Protein AF-A0A1Z8QD16-F1 (afdb_monomer)

Secondary structure (DSSP, 8-state):
--HHHHHHHHHHHHHHHHHHHHHHHHHHHH-HHHHTTTTEETTEESSHHHHHHHHHHHHHHHHHHHHHHHHHHHHHHHHHHHH-HHHHSPPPP-------STT--S--SS-EEE-TT-EEEEE-TT-PEEEEE--S-EEE-SEEEEEEEE-TT--EEEEEEESTT--GGGS--S---EE--S-HHHHHHHHHHHHH----EEEE-TT--EEEE-GGG--B-S-SGGG--SPPPTT--HHHHHHHHHHH-GGGGGEE-

Structure (mmCIF, N/CA/C/O backbone):
data_AF-A0A1Z8QD16-F1
#
_entry.id   AF-A0A1Z8QD16-F1
#
loop_
_atom_site.group_PDB
_atom_site.id
_atom_site.type_symbol
_atom_site.label_atom_id
_atom_site.label_alt_id
_atom_site.label_comp_id
_atom_site.label_asym_id
_atom_site.label_entity_id
_atom_site.label_seq_id
_atom_site.pdbx_PDB_ins_code
_atom_site.Cartn_x
_atom_site.Cartn_y
_atom_site.Cartn_z
_atom_site.occupancy
_atom_site.B_iso_or_equiv
_atom_site.auth_seq_id
_atom_site.auth_comp_id
_atom_site.auth_asym_id
_atom_site.auth_atom_id
_atom_site.pdbx_PDB_model_num
ATOM 1 N N . MET A 1 1 ? 2.728 -3.504 -39.496 1.00 46.53 1 MET A N 1
ATOM 2 C CA . MET A 1 1 ? 3.898 -2.708 -39.068 1.00 46.53 1 MET A CA 1
ATOM 3 C C . MET A 1 1 ? 3.488 -1.249 -39.177 1.00 46.53 1 MET A C 1
ATOM 5 O O . MET A 1 1 ? 3.044 -0.844 -40.239 1.00 46.53 1 MET A O 1
ATOM 9 N N . SER A 1 2 ? 3.395 -0.553 -38.041 1.00 46.38 2 SER A N 1
ATOM 10 C CA . SER A 1 2 ? 2.691 0.734 -37.918 1.00 46.38 2 SER A CA 1
ATOM 11 C C . SER A 1 2 ? 3.447 1.864 -38.622 1.00 46.38 2 SER A C 1
ATOM 13 O O . SER A 1 2 ? 4.655 1.964 -38.433 1.00 46.38 2 SER A O 1
ATOM 15 N N . LYS A 1 3 ? 2.735 2.751 -39.337 1.00 52.28 3 LYS A N 1
ATOM 16 C CA . LYS A 1 3 ? 3.261 3.976 -39.985 1.00 52.28 3 LYS A CA 1
ATOM 17 C C . LYS A 1 3 ? 4.155 4.831 -39.068 1.00 52.28 3 LYS A C 1
ATOM 19 O O . LYS A 1 3 ? 5.003 5.567 -39.553 1.00 52.28 3 LYS A O 1
ATOM 24 N N . THR A 1 4 ? 3.989 4.716 -37.750 1.00 58.66 4 THR A N 1
ATOM 25 C CA . THR A 1 4 ? 4.822 5.373 -36.732 1.00 58.66 4 THR A CA 1
ATOM 26 C C . THR A 1 4 ? 6.282 4.897 -36.747 1.00 58.66 4 THR A C 1
ATOM 28 O O . THR A 1 4 ? 7.176 5.701 -36.529 1.00 58.66 4 THR A O 1
ATOM 31 N N . ASN A 1 5 ? 6.542 3.617 -37.042 1.00 61.00 5 ASN A N 1
ATOM 32 C CA . ASN A 1 5 ? 7.905 3.067 -37.103 1.00 61.00 5 ASN A CA 1
ATOM 33 C C . ASN A 1 5 ? 8.682 3.526 -38.345 1.00 61.00 5 ASN A C 1
ATOM 35 O O . ASN A 1 5 ? 9.909 3.597 -38.298 1.00 61.00 5 ASN A O 1
ATOM 39 N N . ASP A 1 6 ? 7.979 3.808 -39.442 1.00 60.53 6 ASP A N 1
ATOM 40 C CA . ASP A 1 6 ? 8.602 4.237 -40.698 1.00 60.53 6 ASP A CA 1
ATOM 41 C C . ASP A 1 6 ? 8.977 5.725 -40.647 1.00 60.53 6 ASP A C 1
ATOM 43 O O . ASP A 1 6 ? 10.032 6.110 -41.146 1.00 60.53 6 ASP A O 1
ATOM 47 N N . LEU A 1 7 ? 8.156 6.546 -39.977 1.00 70.50 7 LEU A N 1
ATOM 48 C CA . LEU A 1 7 ? 8.471 7.951 -39.693 1.00 70.50 7 LEU A CA 1
ATOM 49 C C . LEU A 1 7 ? 9.673 8.085 -38.742 1.00 70.50 7 LEU A C 1
ATOM 51 O O . LEU A 1 7 ? 10.531 8.929 -38.966 1.00 70.50 7 LEU A O 1
ATOM 55 N N . ASP A 1 8 ? 9.777 7.200 -37.746 1.00 84.75 8 ASP A N 1
ATOM 56 C CA . ASP A 1 8 ? 10.897 7.161 -36.795 1.00 84.75 8 ASP A CA 1
ATOM 57 C C . ASP A 1 8 ? 12.241 6.885 -37.499 1.00 84.75 8 ASP A C 1
ATOM 59 O O . ASP A 1 8 ? 13.204 7.629 -37.341 1.00 84.75 8 ASP A O 1
ATOM 63 N N . LEU A 1 9 ? 12.315 5.866 -38.369 1.00 91.94 9 LEU A N 1
ATOM 64 C CA . LEU A 1 9 ? 13.566 5.557 -39.078 1.00 91.94 9 LEU A CA 1
ATOM 65 C C . LEU A 1 9 ? 14.002 6.673 -40.041 1.00 91.94 9 LEU A C 1
ATOM 67 O O . LEU A 1 9 ? 15.202 6.887 -40.210 1.00 91.94 9 LEU A O 1
ATOM 71 N N . LEU A 1 10 ? 13.051 7.372 -40.667 1.00 93.44 10 LEU A N 1
ATOM 72 C CA . LEU A 1 10 ? 13.347 8.481 -41.575 1.00 93.44 10 LEU A CA 1
ATOM 73 C C . LEU A 1 10 ? 14.047 9.639 -40.850 1.00 93.44 10 LEU A C 1
ATOM 75 O O . LEU A 1 10 ? 14.995 10.211 -41.393 1.00 93.44 10 LEU A O 1
ATOM 79 N N . ASP A 1 11 ? 13.634 9.946 -39.619 1.00 94.12 11 ASP A N 1
ATOM 80 C CA . ASP A 1 11 ? 14.270 10.982 -38.803 1.00 94.12 11 ASP A CA 1
ATOM 81 C C . ASP A 1 11 ? 15.715 10.606 -38.451 1.00 94.12 11 ASP A C 1
ATOM 83 O O . ASP A 1 11 ? 16.625 11.426 -38.601 1.00 94.12 11 ASP A O 1
ATOM 87 N N . TYR A 1 12 ? 15.954 9.356 -38.037 1.00 95.44 12 TYR A N 1
ATOM 88 C CA . TYR A 1 12 ? 17.310 8.851 -37.790 1.00 95.44 12 TYR A CA 1
ATOM 89 C C . TYR A 1 12 ? 18.166 8.873 -39.059 1.00 95.44 12 TYR A C 1
ATOM 91 O O . TYR A 1 12 ? 19.306 9.326 -39.017 1.00 95.44 12 TYR A O 1
ATOM 99 N N . TYR A 1 13 ? 17.615 8.440 -40.195 1.00 96.31 13 TYR A N 1
ATOM 100 C CA . TYR A 1 13 ? 18.309 8.467 -41.482 1.00 96.31 13 TYR A CA 1
ATOM 101 C C . TYR A 1 13 ? 18.713 9.884 -41.883 1.00 96.31 13 TYR A C 1
ATOM 103 O O . TYR A 1 13 ? 19.870 10.111 -42.224 1.00 96.31 13 TYR A O 1
ATOM 111 N N . THR A 1 14 ? 17.789 10.841 -41.790 1.00 94.88 14 THR A N 1
ATOM 112 C CA . THR A 1 14 ? 18.050 12.237 -42.162 1.00 94.88 14 THR A CA 1
ATOM 113 C C . THR A 1 14 ? 19.129 12.844 -41.264 1.00 94.88 14 THR A C 1
ATOM 115 O O . THR A 1 14 ? 20.057 13.474 -41.761 1.00 94.88 14 THR A O 1
ATOM 118 N N . ARG A 1 15 ? 19.078 12.580 -39.950 1.00 95.50 15 ARG A N 1
ATOM 119 C CA . ARG A 1 15 ? 20.107 13.034 -39.000 1.00 95.50 15 ARG A CA 1
ATOM 120 C C . ARG A 1 15 ? 21.482 12.433 -39.285 1.00 95.50 15 ARG A C 1
ATOM 122 O O . ARG A 1 15 ? 22.470 13.161 -39.240 1.00 95.50 15 ARG A O 1
ATOM 129 N N . GLU A 1 16 ? 21.558 11.132 -39.562 1.00 95.56 16 GLU A N 1
ATOM 130 C CA . GLU A 1 16 ? 22.821 10.457 -39.887 1.00 95.56 16 GLU A CA 1
ATOM 131 C C . GLU A 1 16 ? 23.379 10.924 -41.237 1.00 95.56 16 GLU A C 1
ATOM 133 O O . GLU A 1 16 ? 24.585 11.125 -41.372 1.00 95.56 16 GLU A O 1
ATOM 138 N N . LEU A 1 17 ? 22.512 11.169 -42.222 1.00 94.69 17 LEU A N 1
ATOM 139 C CA . LEU A 1 17 ? 22.910 11.719 -43.513 1.00 94.69 17 LEU A CA 1
ATOM 140 C C . LEU A 1 17 ? 23.468 13.138 -43.351 1.00 94.69 17 LEU A C 1
ATOM 142 O O . LEU A 1 17 ? 24.577 13.415 -43.802 1.00 94.69 17 LEU A O 1
ATOM 146 N N . ASP A 1 18 ? 22.760 14.015 -42.638 1.00 93.56 18 ASP A N 1
ATOM 147 C CA . ASP A 1 18 ? 23.227 15.372 -42.338 1.00 93.56 18 ASP A CA 1
ATOM 148 C C . ASP A 1 18 ? 24.544 15.364 -41.550 1.00 93.56 18 ASP A C 1
ATOM 150 O O . ASP A 1 18 ? 25.444 16.170 -41.815 1.00 93.56 18 ASP A O 1
ATOM 154 N N . PHE A 1 19 ? 24.687 14.436 -40.599 1.00 93.69 19 PHE A N 1
ATOM 155 C CA . PHE A 1 19 ? 25.918 14.242 -39.841 1.00 93.69 19 PHE A CA 1
ATOM 156 C C . PHE A 1 19 ? 27.086 13.850 -40.752 1.00 93.69 19 PHE A C 1
ATOM 158 O O . PHE A 1 19 ? 28.122 14.518 -40.722 1.00 93.69 19 PHE A O 1
ATOM 165 N N . LEU A 1 20 ? 26.916 12.830 -41.598 1.00 92.19 20 LEU A N 1
ATOM 166 C CA . LEU A 1 20 ? 27.951 12.373 -42.529 1.00 92.19 20 LEU A CA 1
ATOM 167 C C . LEU A 1 20 ? 28.333 13.455 -43.539 1.00 92.19 20 LEU A C 1
ATOM 169 O O . LEU A 1 20 ? 29.513 13.622 -43.837 1.00 92.19 20 LEU A O 1
ATOM 173 N N . ARG A 1 21 ? 27.368 14.240 -44.021 1.00 89.38 21 ARG A N 1
ATOM 174 C CA . ARG A 1 21 ? 27.617 15.366 -44.932 1.00 89.38 21 ARG A CA 1
ATOM 175 C C . ARG A 1 21 ? 28.406 16.481 -44.252 1.00 89.38 21 ARG A C 1
ATOM 177 O O . ARG A 1 21 ? 29.379 16.996 -44.807 1.00 89.38 21 ARG A O 1
ATOM 184 N N . LYS A 1 22 ? 28.035 16.833 -43.017 1.00 90.31 22 LYS A N 1
ATOM 185 C CA . LYS A 1 22 ? 28.757 17.830 -42.216 1.00 90.31 22 LYS A CA 1
ATOM 186 C C . LYS A 1 22 ? 30.174 17.368 -41.877 1.00 90.31 22 LYS A C 1
ATOM 188 O O . LYS A 1 22 ? 31.103 18.174 -41.931 1.00 90.31 22 LYS A O 1
ATOM 193 N N . ASP A 1 23 ? 30.357 16.096 -41.539 1.00 89.44 23 ASP A N 1
ATOM 194 C CA . ASP A 1 23 ? 31.680 15.555 -41.236 1.00 89.44 23 ASP A CA 1
ATOM 195 C C . ASP A 1 23 ? 32.535 15.403 -42.501 1.00 89.44 23 ASP A C 1
ATOM 197 O O . ASP A 1 23 ? 33.707 15.780 -42.506 1.00 89.44 23 ASP A O 1
ATOM 201 N N . GLY A 1 24 ? 31.924 15.003 -43.619 1.00 88.56 24 GLY A N 1
ATOM 202 C CA . GLY A 1 24 ? 32.535 14.997 -44.948 1.00 88.56 24 GLY A CA 1
ATOM 203 C C . GLY A 1 24 ? 33.062 16.376 -45.353 1.00 88.56 24 GLY A C 1
ATOM 204 O O . GLY A 1 24 ? 34.197 16.484 -45.824 1.00 88.56 24 GLY A O 1
ATOM 205 N N . LYS A 1 25 ? 32.307 17.447 -45.069 1.00 87.12 25 LYS A N 1
ATOM 206 C CA . LYS A 1 25 ? 32.766 18.836 -45.240 1.00 87.12 25 LYS A CA 1
ATOM 207 C C . LYS A 1 25 ? 34.039 19.124 -44.451 1.00 87.12 25 LYS A C 1
ATOM 209 O O . LYS A 1 25 ? 35.020 19.635 -44.997 1.00 87.12 25 LYS A O 1
ATOM 214 N N . ASN A 1 26 ? 34.027 18.796 -43.159 1.00 88.56 26 ASN A N 1
ATOM 215 C CA . ASN A 1 26 ? 35.164 19.020 -42.267 1.00 88.56 26 ASN A CA 1
ATOM 216 C C . ASN A 1 26 ? 36.385 18.196 -42.708 1.00 88.56 26 ASN A C 1
ATOM 218 O O . ASN A 1 26 ? 37.517 18.686 -42.680 1.00 88.56 26 ASN A O 1
ATOM 222 N N . PHE A 1 27 ? 36.168 16.958 -43.156 1.00 88.31 27 PHE A N 1
ATOM 223 C CA . PHE A 1 27 ? 37.205 16.091 -43.704 1.00 88.31 27 PHE A CA 1
ATOM 224 C C . PHE A 1 27 ? 37.818 16.682 -44.977 1.00 88.31 27 PHE A C 1
ATOM 226 O O . PHE A 1 27 ? 39.043 16.744 -45.090 1.00 88.31 27 PHE A O 1
ATOM 233 N N . ALA A 1 28 ? 36.993 17.182 -45.901 1.00 87.31 28 ALA A N 1
ATOM 234 C CA . ALA A 1 28 ? 37.456 17.784 -47.147 1.00 87.31 28 ALA A CA 1
ATOM 235 C C . ALA A 1 28 ? 38.302 19.043 -46.924 1.00 87.31 28 ALA A C 1
ATOM 237 O O . ALA A 1 28 ? 39.329 19.218 -47.582 1.00 87.31 28 ALA A O 1
ATOM 238 N N . GLN A 1 29 ? 37.933 19.872 -45.943 1.00 87.25 29 GLN A N 1
ATOM 239 C CA . GLN A 1 29 ? 38.731 21.034 -45.541 1.00 87.25 29 GLN A CA 1
ATOM 240 C C . GLN A 1 29 ? 40.102 20.635 -44.979 1.00 87.25 29 GLN A C 1
ATOM 242 O O . GLN A 1 29 ? 41.107 21.281 -45.274 1.00 87.25 29 GLN A O 1
ATOM 247 N N . ARG A 1 30 ? 40.161 19.562 -44.181 1.00 90.06 30 ARG A N 1
ATOM 248 C CA . ARG A 1 30 ? 41.406 19.085 -43.555 1.00 90.06 30 ARG A CA 1
ATOM 249 C C . ARG A 1 30 ? 42.306 18.319 -44.523 1.00 90.06 30 ARG A C 1
ATOM 251 O O . ARG A 1 30 ? 43.527 18.414 -44.413 1.00 90.06 30 ARG A O 1
ATOM 258 N N . PHE A 1 31 ? 41.726 17.580 -45.470 1.00 90.19 31 PHE A N 1
ATOM 259 C CA . PHE A 1 31 ? 42.454 16.709 -46.397 1.00 90.19 31 PHE A CA 1
ATOM 260 C C . PHE A 1 31 ? 42.041 16.913 -47.868 1.00 90.19 31 PHE A C 1
ATOM 262 O O . PHE A 1 31 ? 41.536 15.982 -48.507 1.00 90.19 31 PHE A O 1
ATOM 269 N N . PRO A 1 32 ? 42.338 18.081 -48.473 1.00 87.00 32 PRO A N 1
ATOM 270 C CA . PRO A 1 32 ? 41.849 18.421 -49.814 1.00 87.00 32 PRO A CA 1
ATOM 271 C C . PRO A 1 32 ? 42.286 17.440 -50.909 1.00 87.00 32 PRO A C 1
ATOM 273 O O . PRO A 1 32 ? 41.517 17.128 -51.811 1.00 87.00 32 PRO A O 1
ATOM 276 N N . LYS A 1 33 ? 43.514 16.904 -50.817 1.00 87.12 33 LYS A N 1
ATOM 277 C CA . LYS A 1 33 ? 44.059 15.944 -51.798 1.00 87.12 33 LYS A CA 1
ATOM 278 C C . LYS A 1 33 ? 43.344 14.589 -51.800 1.00 87.12 33 LYS A C 1
ATOM 280 O O . LYS A 1 33 ? 43.416 13.877 -52.797 1.00 87.12 33 LYS A O 1
ATOM 285 N N . VAL A 1 34 ? 42.756 14.192 -50.670 1.00 85.88 34 VAL A N 1
ATOM 286 C CA . VAL A 1 34 ? 42.020 12.925 -50.544 1.00 85.88 34 VAL A CA 1
ATOM 287 C C . VAL A 1 34 ? 40.567 13.147 -50.946 1.00 85.88 34 VAL A C 1
ATOM 289 O O . VAL A 1 34 ? 40.038 12.381 -51.743 1.00 85.88 34 VAL A O 1
ATOM 292 N N . ALA A 1 35 ? 39.958 14.238 -50.477 1.00 83.56 35 ALA A N 1
ATOM 293 C CA . ALA A 1 35 ? 38.591 14.604 -50.831 1.00 83.56 35 ALA A CA 1
ATOM 294 C C . ALA A 1 35 ? 38.401 14.868 -52.331 1.00 83.56 35 ALA A C 1
ATOM 296 O O . ALA A 1 35 ? 37.379 14.476 -52.886 1.00 83.56 35 ALA A O 1
ATOM 297 N N . SER A 1 36 ? 39.409 15.424 -53.016 1.00 80.25 36 SER A N 1
ATOM 298 C CA . SER A 1 36 ? 39.363 15.611 -54.471 1.00 80.25 36 SER A CA 1
ATOM 299 C C . SER A 1 36 ? 39.304 14.300 -55.262 1.00 80.25 36 SER A C 1
ATOM 301 O O . SER A 1 36 ? 38.822 14.299 -56.388 1.00 80.25 36 SER A O 1
ATOM 303 N N . ARG A 1 37 ? 39.770 13.178 -54.694 1.00 83.50 37 ARG A N 1
ATOM 304 C CA . ARG A 1 37 ? 39.654 11.847 -55.320 1.00 83.50 37 ARG A CA 1
ATOM 305 C C . ARG A 1 37 ? 38.261 11.238 -55.169 1.00 83.50 37 ARG A C 1
ATOM 307 O O . ARG A 1 37 ? 37.929 10.338 -55.926 1.00 83.50 37 ARG A O 1
ATOM 314 N N . LEU A 1 38 ? 37.494 11.707 -54.188 1.00 78.00 38 LEU A N 1
ATOM 315 C CA . LEU A 1 38 ? 36.127 11.271 -53.879 1.00 78.00 38 LEU A CA 1
ATOM 316 C C . LEU A 1 38 ? 35.070 12.260 -54.408 1.00 78.00 38 LEU A C 1
ATOM 318 O O . LEU A 1 38 ? 33.889 12.131 -54.097 1.00 78.00 38 LEU A O 1
ATOM 322 N N . ASP A 1 39 ? 35.519 13.284 -55.143 1.00 80.69 39 ASP A N 1
ATOM 323 C CA . ASP A 1 39 ? 34.727 14.413 -55.648 1.00 80.69 39 ASP A CA 1
ATOM 324 C C . ASP A 1 39 ? 33.778 15.032 -54.602 1.00 80.69 39 ASP A C 1
ATOM 326 O O . ASP A 1 39 ? 32.651 15.428 -54.898 1.00 80.69 39 ASP A O 1
ATOM 330 N N . LEU A 1 40 ? 34.243 15.095 -53.348 1.00 78.56 40 LEU A N 1
ATOM 331 C CA . LEU A 1 40 ? 33.504 15.683 -52.232 1.00 78.56 40 LEU A CA 1
ATOM 332 C C . LEU A 1 40 ? 33.605 17.209 -52.308 1.00 78.56 40 LEU A C 1
ATOM 334 O O . LEU A 1 40 ? 34.684 17.774 -52.093 1.00 78.56 40 LEU A O 1
ATOM 338 N N . ARG A 1 41 ? 32.485 17.885 -52.588 1.00 69.94 41 ARG A N 1
ATOM 339 C CA . ARG A 1 41 ? 32.401 19.353 -52.601 1.00 69.94 41 ARG A CA 1
ATOM 340 C C . ARG A 1 41 ? 31.337 19.832 -51.630 1.00 69.94 41 ARG A C 1
ATOM 342 O O . ARG A 1 41 ? 30.174 19.469 -51.743 1.00 69.94 41 ARG A O 1
ATOM 349 N N . ASP A 1 42 ? 31.757 20.688 -50.703 1.00 69.81 42 ASP A N 1
ATOM 350 C CA . ASP A 1 42 ? 30.955 21.234 -49.607 1.00 69.81 42 ASP A CA 1
ATOM 351 C C . ASP A 1 42 ? 30.261 20.188 -48.731 1.00 69.81 42 ASP A C 1
ATOM 353 O O . ASP A 1 42 ? 30.694 20.003 -47.603 1.00 69.81 42 ASP A O 1
ATOM 357 N N . SER A 1 43 ? 29.204 19.532 -49.197 1.00 68.31 43 SER A N 1
ATOM 358 C CA . SER A 1 43 ? 28.392 18.597 -48.409 1.00 68.31 43 SER A CA 1
ATOM 359 C C . SER A 1 43 ? 27.969 17.335 -49.155 1.00 68.31 43 SER A C 1
ATOM 361 O O . SER A 1 43 ? 27.482 16.425 -48.500 1.00 68.31 43 SER A O 1
ATOM 363 N N . GLU A 1 44 ? 28.136 17.256 -50.475 1.00 77.38 44 GLU A N 1
ATOM 364 C CA . GLU A 1 44 ? 27.693 16.113 -51.289 1.00 77.38 44 GLU A CA 1
ATOM 365 C C . GLU A 1 44 ? 28.815 15.690 -52.249 1.00 77.38 44 GLU A C 1
ATOM 367 O O . GLU A 1 44 ? 29.685 16.495 -52.612 1.00 77.38 44 GLU A O 1
ATOM 372 N N . SER A 1 45 ? 28.829 14.413 -52.635 1.00 82.06 45 SER A N 1
ATOM 373 C CA . SER A 1 45 ? 29.705 13.940 -53.708 1.00 82.06 45 SER A CA 1
ATOM 374 C C . SER A 1 45 ? 29.020 14.124 -55.058 1.00 82.06 45 SER A C 1
ATOM 376 O O . SER A 1 45 ? 27.856 13.770 -55.235 1.00 82.06 45 SER A O 1
ATOM 378 N N . LEU A 1 46 ? 29.755 14.646 -56.042 1.00 82.25 46 LEU A N 1
ATOM 379 C CA . LEU A 1 46 ? 29.266 14.704 -57.423 1.00 82.25 46 LEU A CA 1
ATOM 380 C C . LEU A 1 46 ? 29.278 13.327 -58.107 1.00 82.25 46 LEU A C 1
ATOM 382 O O . LEU A 1 46 ? 28.646 13.166 -59.152 1.00 82.25 46 LEU A O 1
ATOM 386 N N . ASP A 1 47 ? 29.975 12.340 -57.531 1.00 88.31 47 ASP A N 1
ATOM 387 C CA . ASP A 1 47 ? 29.931 10.951 -57.978 1.00 88.31 47 ASP A CA 1
ATOM 388 C C . ASP A 1 47 ? 28.692 10.237 -57.398 1.00 88.31 47 ASP A C 1
ATOM 390 O O . ASP A 1 47 ? 28.626 9.998 -56.186 1.00 88.31 47 ASP A O 1
ATOM 394 N N . PRO A 1 48 ? 27.735 9.802 -58.245 1.00 88.06 48 PRO A N 1
ATOM 395 C CA . PRO A 1 48 ? 26.530 9.116 -57.786 1.00 88.06 48 PRO A CA 1
ATOM 396 C C . PRO A 1 48 ? 26.805 7.817 -57.021 1.00 88.06 48 PRO A C 1
ATOM 398 O O . PRO A 1 48 ? 25.971 7.395 -56.220 1.00 88.06 48 PRO A O 1
ATOM 401 N N . HIS A 1 49 ? 27.932 7.143 -57.273 1.00 89.75 49 HIS A N 1
ATOM 402 C CA . HIS A 1 49 ? 28.279 5.915 -56.555 1.00 89.75 49 HIS A CA 1
ATOM 403 C C . HIS A 1 49 ? 28.747 6.208 -55.133 1.00 89.75 49 HIS A C 1
ATOM 405 O O . HIS A 1 49 ? 28.319 5.529 -54.198 1.00 89.75 49 HIS A O 1
ATOM 411 N N . THR A 1 50 ? 29.582 7.233 -54.971 1.00 88.38 50 THR A N 1
ATOM 412 C CA . THR A 1 50 ? 30.033 7.709 -53.662 1.00 88.38 50 THR A CA 1
ATOM 413 C C . THR A 1 50 ? 28.866 8.265 -52.845 1.00 88.38 50 THR A C 1
ATOM 415 O O . THR A 1 50 ? 28.728 7.893 -51.681 1.00 88.38 50 THR A O 1
ATOM 418 N N . GLU A 1 51 ? 27.969 9.056 -53.440 1.00 89.25 51 GLU A N 1
ATOM 419 C CA . GLU A 1 51 ? 26.796 9.577 -52.719 1.00 89.25 51 GLU A CA 1
ATOM 420 C C . GLU A 1 51 ? 25.844 8.449 -52.291 1.00 89.25 51 GLU A C 1
ATOM 422 O O . GLU A 1 51 ? 25.465 8.368 -51.125 1.00 89.25 51 GLU A O 1
ATOM 427 N N . ARG A 1 52 ? 25.552 7.483 -53.175 1.00 91.81 52 ARG A N 1
ATOM 428 C CA . ARG A 1 52 ? 24.760 6.294 -52.807 1.00 91.81 52 ARG A CA 1
ATOM 429 C C . ARG A 1 52 ? 25.403 5.471 -51.700 1.00 91.81 52 ARG A C 1
ATOM 431 O O . ARG A 1 52 ? 24.691 4.855 -50.905 1.00 91.81 52 ARG A O 1
ATOM 438 N N . LEU A 1 53 ? 26.733 5.418 -51.651 1.00 92.44 53 LEU A N 1
ATOM 439 C CA . LEU A 1 53 ? 27.447 4.750 -50.570 1.00 92.44 53 LEU A CA 1
ATOM 440 C C . LEU A 1 53 ? 27.263 5.510 -49.250 1.00 92.44 53 LEU A C 1
ATOM 442 O O . LEU A 1 53 ? 26.980 4.872 -48.240 1.00 92.44 53 LEU A O 1
ATOM 446 N N . ILE A 1 54 ? 27.352 6.844 -49.262 1.00 91.50 54 ILE A N 1
ATOM 447 C CA . ILE A 1 54 ? 27.095 7.696 -48.089 1.00 91.50 54 ILE A CA 1
ATOM 448 C C . ILE A 1 54 ? 25.654 7.513 -47.603 1.00 91.50 54 ILE A C 1
ATOM 450 O O . ILE A 1 54 ? 25.447 7.250 -46.421 1.00 91.50 54 ILE A O 1
ATOM 454 N N . GLU A 1 55 ? 24.668 7.556 -48.501 1.00 93.00 55 GLU A N 1
ATOM 455 C CA . GLU A 1 55 ? 23.260 7.295 -48.178 1.00 93.00 55 GLU A CA 1
ATOM 456 C C . GLU A 1 55 ? 23.057 5.883 -47.608 1.00 93.00 55 GLU A C 1
ATOM 458 O O . GLU A 1 55 ? 22.362 5.701 -46.610 1.00 93.00 55 GLU A O 1
ATOM 463 N N . SER A 1 56 ? 23.693 4.867 -48.198 1.00 95.69 56 SER A N 1
ATOM 464 C CA . SER A 1 56 ? 23.595 3.482 -47.718 1.00 95.69 56 SER A CA 1
ATOM 465 C C . SER A 1 56 ? 24.197 3.322 -46.320 1.00 95.69 56 SER A C 1
ATOM 467 O O . SER A 1 56 ? 23.620 2.641 -45.471 1.00 95.69 56 SER A O 1
ATOM 469 N N . VAL A 1 57 ? 25.340 3.965 -46.058 1.00 95.56 57 VAL A N 1
ATOM 470 C CA . VAL A 1 57 ? 25.978 3.977 -44.735 1.00 95.56 57 VAL A CA 1
ATOM 471 C C . VAL A 1 57 ? 25.116 4.741 -43.733 1.00 95.56 57 VAL A C 1
ATOM 473 O O . VAL A 1 57 ? 24.883 4.220 -42.647 1.00 95.56 57 VAL A O 1
ATOM 476 N N . ALA A 1 58 ? 24.571 5.905 -44.103 1.00 95.81 58 ALA A N 1
ATOM 477 C CA . ALA A 1 58 ? 23.633 6.661 -43.271 1.00 95.81 58 ALA A CA 1
ATOM 478 C C . ALA A 1 58 ? 22.429 5.798 -42.872 1.00 95.81 58 ALA A C 1
ATOM 480 O O . ALA A 1 58 ? 22.046 5.759 -41.707 1.00 95.81 58 ALA A O 1
ATOM 481 N N . PHE A 1 59 ? 21.869 5.043 -43.821 1.00 95.75 59 PHE A N 1
ATOM 482 C CA . PHE A 1 59 ? 20.744 4.147 -43.570 1.00 95.75 59 PHE A CA 1
ATOM 483 C C . PHE A 1 59 ? 21.092 3.000 -42.612 1.00 95.75 59 PHE A C 1
ATOM 485 O O . PHE A 1 59 ? 20.320 2.701 -41.699 1.00 95.75 59 PHE A O 1
ATOM 492 N N . LEU A 1 60 ? 22.254 2.360 -42.781 1.00 96.19 60 LEU A N 1
ATOM 493 C CA . LEU A 1 60 ? 22.706 1.303 -41.870 1.00 96.19 60 LEU A CA 1
ATOM 494 C C . LEU A 1 60 ? 22.988 1.849 -40.463 1.00 96.19 60 LEU A C 1
ATOM 496 O O . LEU A 1 60 ? 22.524 1.263 -39.484 1.00 96.19 60 LEU A O 1
ATOM 500 N N . SER A 1 61 ? 23.679 2.987 -40.360 1.00 95.69 61 SER A N 1
ATOM 501 C CA . SER A 1 61 ? 23.968 3.659 -39.088 1.00 95.69 61 SER A CA 1
ATOM 502 C C . SER A 1 61 ? 22.694 4.093 -38.370 1.00 95.69 61 SER A C 1
ATOM 504 O O . SER A 1 61 ? 22.554 3.843 -37.175 1.00 95.69 61 SER A O 1
ATOM 506 N N . ALA A 1 62 ? 21.724 4.650 -39.098 1.00 95.94 62 ALA A N 1
ATOM 507 C CA . ALA A 1 62 ? 20.436 5.066 -38.553 1.00 95.94 62 ALA A CA 1
ATOM 508 C C . ALA A 1 62 ? 19.670 3.902 -37.921 1.00 95.94 62 ALA A C 1
ATOM 510 O O . ALA A 1 62 ? 19.095 4.053 -36.844 1.00 95.94 62 ALA A O 1
ATOM 511 N N . ARG A 1 63 ? 19.701 2.719 -38.549 1.00 93.69 63 ARG A N 1
ATOM 512 C CA . ARG A 1 63 ? 19.097 1.510 -37.973 1.00 93.69 63 ARG A CA 1
ATOM 513 C C . ARG A 1 63 ? 19.773 1.114 -36.668 1.00 93.69 63 ARG A C 1
ATOM 515 O O . ARG A 1 63 ? 19.078 0.930 -35.678 1.00 93.69 63 ARG A O 1
ATOM 522 N N . VAL A 1 64 ? 21.105 1.041 -36.659 1.00 93.25 64 VAL A N 1
ATOM 523 C CA . VAL A 1 64 ? 21.871 0.699 -35.451 1.00 93.25 64 VAL A CA 1
ATOM 524 C C . VAL A 1 64 ? 21.590 1.702 -34.334 1.00 93.25 64 VAL A C 1
ATOM 526 O O . VAL A 1 64 ? 21.329 1.302 -33.205 1.00 93.25 64 VAL A O 1
ATOM 529 N N . ARG A 1 65 ? 21.589 3.002 -34.643 1.00 91.38 6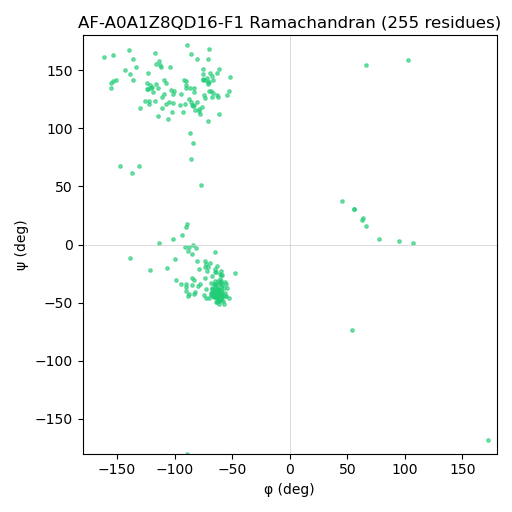5 ARG A N 1
ATOM 530 C CA . ARG A 1 65 ? 21.344 4.057 -33.657 1.00 91.38 65 ARG A CA 1
ATOM 531 C C . ARG A 1 65 ? 19.943 3.976 -33.065 1.00 91.38 65 ARG A C 1
ATOM 533 O O . ARG A 1 65 ? 19.798 4.022 -31.848 1.00 91.38 65 ARG A O 1
ATOM 540 N N . ARG A 1 66 ? 18.930 3.814 -33.916 1.00 91.75 66 ARG A N 1
ATOM 541 C CA . ARG A 1 66 ? 17.542 3.639 -33.487 1.00 91.75 66 ARG A CA 1
ATOM 542 C C . ARG A 1 66 ? 17.386 2.406 -32.600 1.00 91.75 66 ARG A C 1
ATOM 544 O O . ARG A 1 66 ? 16.679 2.462 -31.599 1.00 91.75 66 ARG A O 1
ATOM 551 N N . ASP A 1 67 ? 18.022 1.299 -32.968 1.00 89.19 67 ASP A N 1
ATOM 552 C CA . ASP A 1 67 ? 17.925 0.053 -32.211 1.00 89.19 67 ASP A CA 1
ATOM 553 C C . ASP A 1 67 ? 18.610 0.204 -30.830 1.00 89.19 67 ASP A C 1
ATOM 555 O O . ASP A 1 67 ? 17.999 -0.125 -29.816 1.00 89.19 67 ASP A O 1
ATOM 559 N N . ILE A 1 68 ? 19.787 0.847 -30.757 1.00 88.94 68 ILE A N 1
ATOM 560 C CA . ILE A 1 68 ? 20.458 1.196 -29.486 1.00 88.94 68 ILE A CA 1
ATOM 561 C C . ILE A 1 68 ? 19.572 2.081 -28.598 1.00 88.94 68 ILE A C 1
ATOM 563 O O . ILE A 1 68 ? 19.417 1.807 -27.407 1.00 88.94 68 ILE A O 1
ATOM 567 N N . ASP A 1 69 ? 18.997 3.149 -29.156 1.00 87.62 69 ASP A N 1
ATOM 568 C CA . ASP A 1 69 ? 18.183 4.094 -28.385 1.00 87.62 69 ASP A CA 1
ATOM 569 C C . ASP A 1 69 ? 16.908 3.422 -27.832 1.00 87.62 69 ASP A C 1
ATOM 571 O O . ASP A 1 69 ? 16.453 3.758 -26.736 1.00 87.62 69 ASP A O 1
ATOM 575 N N . ARG A 1 70 ? 16.352 2.436 -28.552 1.00 84.31 70 ARG A N 1
ATOM 576 C CA . ARG A 1 70 ? 15.209 1.629 -28.091 1.00 84.31 70 ARG A CA 1
ATOM 577 C C . ARG A 1 70 ? 15.593 0.686 -26.952 1.00 84.31 70 ARG A C 1
ATOM 579 O O . ARG A 1 70 ? 14.885 0.631 -25.948 1.00 84.31 70 ARG A O 1
ATOM 586 N N . GLU A 1 71 ? 16.711 -0.019 -27.087 1.00 83.81 71 GLU A N 1
ATOM 587 C CA . GLU A 1 71 ? 17.169 -1.007 -26.100 1.00 83.81 71 GLU A CA 1
ATOM 588 C C . GLU A 1 71 ? 17.695 -0.367 -24.805 1.00 83.81 71 GLU A C 1
ATOM 590 O O . GLU A 1 71 ? 17.668 -0.991 -23.743 1.00 83.81 71 GLU A O 1
ATOM 595 N N . TYR A 1 72 ? 18.117 0.903 -24.838 1.00 82.00 72 TYR A N 1
ATOM 596 C CA . TYR A 1 72 ? 18.650 1.598 -23.660 1.00 82.00 72 TYR A CA 1
ATOM 597 C C . TYR A 1 72 ? 17.690 1.576 -22.455 1.00 82.00 72 TYR A C 1
ATOM 599 O O . TYR A 1 72 ? 18.120 1.420 -21.307 1.00 82.00 72 TYR A O 1
ATOM 607 N N . SER A 1 73 ? 16.381 1.690 -22.707 1.00 80.19 73 SER A N 1
ATOM 608 C CA . SER A 1 73 ? 15.367 1.667 -21.642 1.00 80.19 73 SER A CA 1
ATOM 609 C C . SER A 1 73 ? 15.258 0.292 -20.977 1.00 80.19 73 SER A C 1
ATOM 611 O O . SER A 1 73 ? 15.051 0.211 -19.767 1.00 80.19 73 SER A O 1
ATOM 613 N N . GLU A 1 74 ? 15.465 -0.789 -21.731 1.00 84.75 74 GLU A N 1
ATOM 614 C CA . GLU A 1 74 ? 15.415 -2.158 -21.209 1.00 84.75 74 GLU A CA 1
ATOM 615 C C . GLU A 1 74 ? 16.572 -2.432 -20.244 1.00 84.75 74 GLU A C 1
ATOM 617 O O . GLU A 1 74 ? 16.372 -3.053 -19.199 1.00 84.75 74 GLU A O 1
ATOM 622 N N . ILE A 1 75 ? 17.763 -1.898 -20.539 1.00 86.75 75 ILE A N 1
ATOM 623 C CA . ILE A 1 75 ? 18.934 -2.004 -19.658 1.00 86.75 75 ILE A CA 1
ATOM 624 C C . ILE A 1 75 ? 18.655 -1.311 -18.320 1.00 86.75 75 ILE A C 1
ATOM 626 O O . ILE A 1 75 ? 18.874 -1.898 -17.256 1.00 86.75 75 ILE A O 1
ATOM 630 N N . ALA A 1 76 ? 18.146 -0.076 -18.360 1.00 86.56 76 ALA A N 1
ATOM 631 C CA . ALA A 1 76 ? 17.818 0.680 -17.154 1.00 86.56 76 ALA A CA 1
ATOM 632 C C . ALA A 1 76 ? 16.735 -0.026 -16.318 1.00 86.56 76 ALA A C 1
ATOM 634 O O . ALA A 1 76 ? 16.891 -0.181 -15.103 1.00 86.56 76 ALA A O 1
ATOM 635 N N . SER A 1 77 ? 15.671 -0.515 -16.962 1.00 85.88 77 SER A N 1
ATOM 636 C CA . SER A 1 77 ? 14.611 -1.280 -16.300 1.00 85.88 77 SER A CA 1
ATOM 637 C C . SER A 1 77 ? 15.115 -2.599 -15.712 1.00 85.88 77 SER A C 1
ATOM 639 O O . SER A 1 77 ? 14.737 -2.937 -14.593 1.00 85.88 77 SER A O 1
ATOM 641 N N . GLY A 1 78 ? 15.993 -3.325 -16.409 1.00 88.06 78 GLY A N 1
ATOM 642 C CA . GLY A 1 78 ? 16.585 -4.568 -15.912 1.00 88.06 78 GLY A CA 1
ATOM 643 C C . GLY A 1 78 ? 17.478 -4.349 -14.689 1.00 88.06 78 GLY A C 1
ATOM 644 O O . GLY A 1 78 ? 17.406 -5.101 -13.717 1.00 88.06 78 GLY A O 1
ATOM 645 N N . LEU A 1 79 ? 18.274 -3.276 -14.690 1.00 89.19 79 LEU A N 1
ATOM 646 C CA . LEU A 1 79 ? 19.103 -2.901 -13.545 1.00 89.19 79 LEU A CA 1
ATOM 647 C C . LEU A 1 79 ? 18.243 -2.520 -12.331 1.00 89.19 79 LEU A C 1
ATOM 649 O O . LEU A 1 79 ? 18.505 -2.996 -11.225 1.00 89.19 79 LEU A O 1
ATOM 653 N N . LEU A 1 80 ? 17.178 -1.737 -12.532 1.00 88.44 80 LEU A N 1
ATOM 654 C CA . LEU A 1 80 ? 16.214 -1.419 -11.472 1.00 88.44 80 LEU A CA 1
ATOM 655 C C . LEU A 1 80 ? 15.454 -2.653 -10.981 1.00 88.44 80 LEU A C 1
ATOM 657 O O . LEU A 1 80 ? 15.224 -2.774 -9.782 1.00 88.44 80 LEU A O 1
ATOM 661 N N . GLY A 1 81 ? 15.118 -3.590 -11.868 1.00 87.12 81 GLY A N 1
ATOM 662 C CA . GLY A 1 81 ? 14.485 -4.856 -11.502 1.00 87.12 81 GLY A CA 1
ATOM 663 C C . GLY A 1 81 ? 15.338 -5.701 -10.553 1.00 87.12 81 GLY A C 1
ATOM 664 O O . GLY A 1 81 ? 14.789 -6.404 -9.711 1.00 87.12 81 GLY A O 1
ATOM 665 N N . ASN A 1 82 ? 16.666 -5.587 -10.635 1.00 86.50 82 ASN A N 1
ATOM 666 C CA . ASN A 1 82 ? 17.585 -6.280 -9.732 1.00 86.50 82 ASN A CA 1
ATOM 667 C C . ASN A 1 82 ? 17.876 -5.492 -8.446 1.00 86.50 82 ASN A C 1
ATOM 669 O O . ASN A 1 82 ? 17.923 -6.084 -7.372 1.00 86.50 82 ASN A O 1
ATOM 673 N N . LEU A 1 83 ? 18.093 -4.175 -8.538 1.00 88.25 83 LEU A N 1
ATOM 674 C CA . LEU A 1 83 ? 18.472 -3.355 -7.377 1.00 88.25 83 LEU A CA 1
ATOM 675 C C . LEU A 1 83 ? 17.273 -2.938 -6.515 1.00 88.25 83 LEU A C 1
ATOM 677 O O . LEU A 1 83 ? 17.361 -2.938 -5.289 1.00 88.25 83 LEU A O 1
ATOM 681 N N . CYS A 1 84 ? 16.162 -2.571 -7.152 1.00 87.44 84 CYS A N 1
ATOM 682 C CA . CYS A 1 84 ? 14.974 -2.008 -6.514 1.00 87.44 84 CYS A CA 1
ATOM 683 C C . CYS A 1 84 ? 13.692 -2.636 -7.092 1.00 87.44 84 CYS A C 1
ATOM 685 O O . CYS A 1 84 ? 12.855 -1.917 -7.649 1.00 87.44 84 CYS A O 1
ATOM 687 N N . PRO A 1 85 ? 13.497 -3.961 -6.959 1.00 87.00 85 PRO A N 1
ATOM 688 C CA . PRO A 1 85 ? 12.408 -4.671 -7.628 1.00 87.00 85 PRO A CA 1
ATOM 689 C C . PRO A 1 85 ? 11.019 -4.111 -7.294 1.00 87.00 85 PRO A C 1
ATOM 691 O O . PRO A 1 85 ? 10.179 -4.010 -8.186 1.00 87.00 85 PRO A O 1
ATOM 694 N N . SER A 1 86 ? 10.781 -3.676 -6.050 1.00 85.31 86 SER A N 1
ATOM 695 C CA . SER A 1 86 ? 9.494 -3.090 -5.645 1.00 85.31 86 SER A CA 1
ATOM 696 C C . SER A 1 86 ? 9.125 -1.851 -6.465 1.00 85.31 86 SER A C 1
ATOM 698 O O . SER A 1 86 ? 7.959 -1.666 -6.790 1.00 85.31 86 SER A O 1
ATOM 700 N N . LEU A 1 87 ? 10.103 -1.029 -6.872 1.00 84.94 87 LEU A N 1
ATOM 701 C CA . LEU A 1 87 ? 9.855 0.226 -7.598 1.00 84.94 87 LEU A CA 1
ATOM 702 C C . LEU A 1 87 ? 9.381 0.027 -9.041 1.00 84.94 87 LEU A C 1
ATOM 704 O O . LEU A 1 87 ? 8.805 0.944 -9.620 1.00 84.94 87 LEU A O 1
ATOM 708 N N . VAL A 1 88 ? 9.617 -1.153 -9.614 1.00 86.25 88 VAL A N 1
ATOM 709 C CA . VAL A 1 8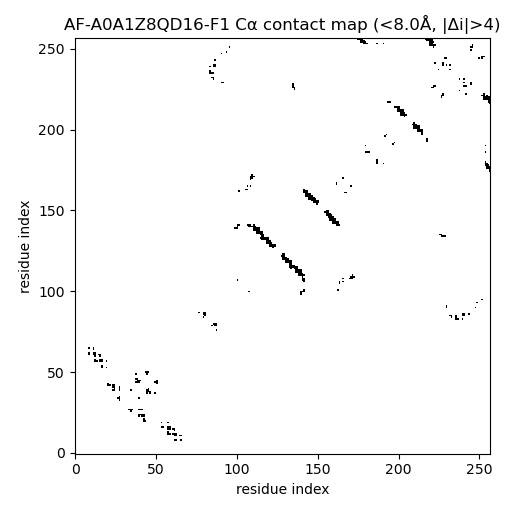8 ? 9.247 -1.483 -11.000 1.00 86.25 88 VAL A CA 1
ATOM 710 C C . VAL A 1 88 ? 7.951 -2.301 -11.052 1.00 86.25 88 VAL A C 1
ATOM 712 O O . VAL A 1 88 ? 7.354 -2.461 -12.116 1.00 86.25 88 VAL A O 1
ATOM 715 N N . GLN A 1 89 ? 7.482 -2.819 -9.913 1.00 84.00 89 GLN A N 1
ATOM 716 C CA . GLN A 1 89 ? 6.258 -3.610 -9.859 1.00 84.00 89 GLN A CA 1
ATOM 717 C C . GLN A 1 89 ? 5.002 -2.740 -10.025 1.00 84.00 89 GLN A C 1
ATOM 719 O O . GLN A 1 89 ? 4.931 -1.634 -9.484 1.00 84.00 89 GLN A O 1
ATOM 724 N N . PRO A 1 90 ? 3.981 -3.235 -10.749 1.00 88.12 90 PRO A N 1
ATOM 725 C CA . PRO A 1 90 ? 2.710 -2.539 -10.861 1.00 88.12 90 PRO A CA 1
ATOM 726 C C . PRO A 1 90 ? 1.999 -2.496 -9.506 1.00 88.12 90 PRO A C 1
ATOM 728 O O . PRO A 1 90 ? 1.989 -3.475 -8.757 1.00 88.12 90 PRO A O 1
ATOM 731 N N . ILE A 1 91 ? 1.347 -1.370 -9.222 1.00 90.75 91 ILE A N 1
ATOM 732 C CA . ILE A 1 91 ? 0.555 -1.192 -8.004 1.00 90.75 91 ILE A CA 1
ATOM 733 C C . ILE A 1 91 ? -0.843 -1.787 -8.245 1.00 90.75 91 ILE A C 1
ATOM 735 O O . ILE A 1 91 ? -1.544 -1.334 -9.154 1.00 90.75 91 ILE A O 1
ATOM 739 N N . PRO A 1 92 ? -1.267 -2.808 -7.476 1.00 91.75 92 PRO A N 1
ATOM 740 C CA . PRO A 1 92 ? -2.595 -3.390 -7.611 1.00 91.75 92 PRO A CA 1
ATOM 741 C C . PRO A 1 92 ? -3.671 -2.427 -7.101 1.00 91.75 92 PRO A C 1
ATOM 743 O O . PRO A 1 92 ? -3.412 -1.552 -6.279 1.00 91.75 92 PRO A O 1
ATOM 746 N N . SER A 1 93 ? -4.915 -2.632 -7.532 1.00 91.50 93 SER A N 1
ATOM 747 C CA . SER A 1 93 ? -6.054 -1.927 -6.944 1.00 91.50 93 SER A CA 1
ATOM 748 C C . SER A 1 93 ? -6.215 -2.302 -5.467 1.00 91.50 93 SER A C 1
ATOM 750 O O . SER A 1 93 ? -6.290 -3.483 -5.122 1.00 91.50 93 SER A O 1
ATOM 752 N N . THR A 1 94 ? -6.313 -1.297 -4.601 1.00 93.38 94 THR A N 1
ATOM 753 C CA . THR A 1 94 ? -6.481 -1.451 -3.152 1.00 93.38 94 THR A CA 1
ATOM 754 C C . THR A 1 94 ? -7.740 -0.740 -2.676 1.00 93.38 94 THR A C 1
ATOM 756 O O . THR A 1 94 ? -8.148 0.279 -3.228 1.00 93.38 94 THR A O 1
ATOM 759 N N . THR A 1 95 ? -8.376 -1.285 -1.644 1.00 93.56 95 THR A N 1
ATOM 760 C CA . THR A 1 95 ? -9.550 -0.676 -1.016 1.00 93.56 95 THR A CA 1
ATOM 761 C C . THR A 1 95 ? -9.661 -1.112 0.441 1.00 93.56 95 THR A C 1
ATOM 763 O O . THR A 1 95 ? -9.050 -2.101 0.850 1.00 93.56 95 THR A O 1
ATOM 766 N N . ILE A 1 96 ? -10.455 -0.378 1.215 1.00 94.00 96 ILE A N 1
ATOM 767 C CA . ILE A 1 96 ? -10.838 -0.742 2.578 1.00 94.00 96 ILE A CA 1
ATOM 768 C C . ILE A 1 96 ? -12.240 -1.332 2.532 1.00 94.00 96 ILE A C 1
ATOM 770 O O . ILE A 1 96 ? -13.147 -0.771 1.921 1.00 94.00 96 ILE A O 1
ATOM 774 N N . VAL A 1 97 ? -12.413 -2.473 3.192 1.00 92.69 97 VAL A N 1
ATOM 775 C CA . VAL A 1 97 ? -13.696 -3.169 3.278 1.00 92.69 97 VAL A CA 1
ATOM 776 C C . VAL A 1 97 ? -14.108 -3.254 4.737 1.00 92.69 97 VAL A C 1
ATOM 778 O O . VAL A 1 97 ? -13.326 -3.678 5.586 1.00 92.69 97 VAL A O 1
ATOM 781 N N . GLN A 1 98 ? -15.355 -2.891 5.021 1.00 90.56 98 GLN A N 1
ATOM 782 C CA . GLN A 1 98 ? -15.971 -3.138 6.317 1.00 90.56 98 GLN A CA 1
ATOM 783 C C . GLN A 1 98 ? -16.693 -4.485 6.283 1.00 90.56 98 GLN A C 1
ATOM 785 O O . GLN A 1 98 ? -17.616 -4.684 5.495 1.00 90.56 98 GLN A O 1
ATOM 790 N N . ILE A 1 99 ? -16.298 -5.398 7.166 1.00 86.88 99 ILE A N 1
ATOM 791 C CA . ILE A 1 99 ? -16.963 -6.692 7.332 1.00 86.88 99 ILE A CA 1
ATOM 792 C C . ILE A 1 99 ? -17.838 -6.604 8.578 1.00 86.88 99 ILE A C 1
ATOM 794 O O . ILE A 1 99 ? -17.339 -6.426 9.689 1.00 86.88 99 ILE A O 1
ATOM 798 N N . SER A 1 100 ? -19.155 -6.685 8.390 1.00 82.38 100 SER A N 1
ATOM 799 C 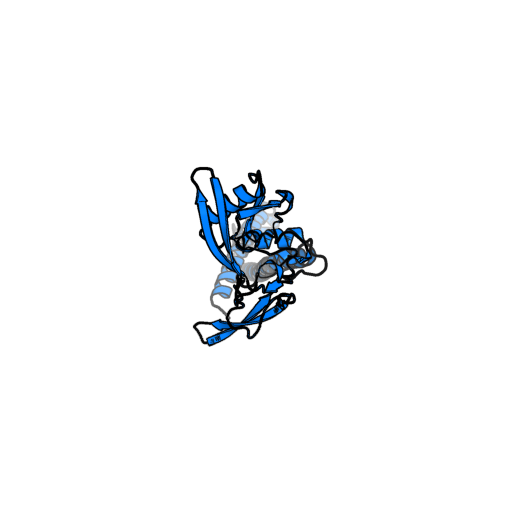CA . SER A 1 100 ? -20.109 -6.594 9.491 1.00 82.38 100 SER A CA 1
ATOM 800 C C . SER A 1 100 ? -20.420 -7.965 10.076 1.00 82.38 100 SER A C 1
ATOM 802 O O . SER A 1 100 ? -20.614 -8.939 9.355 1.00 82.38 100 SER A O 1
ATOM 804 N N . SER A 1 101 ? -20.535 -8.019 11.399 1.00 79.00 101 SER A N 1
ATOM 805 C CA . SER A 1 101 ? -20.995 -9.190 12.143 1.00 79.00 101 SER A CA 1
ATOM 806 C C . SER A 1 101 ? -22.521 -9.349 12.182 1.00 79.00 101 SER A C 1
ATOM 808 O O . SER A 1 101 ? -23.007 -10.346 12.709 1.00 79.00 101 SER A O 1
ATOM 810 N N . LYS A 1 102 ? -23.287 -8.406 11.614 1.00 71.00 102 LYS A N 1
ATOM 811 C CA . LYS A 1 102 ? -24.759 -8.374 11.709 1.00 71.00 102 LYS A CA 1
ATOM 812 C C . LYS A 1 102 ? -25.450 -9.585 11.084 1.00 71.00 102 LYS A C 1
ATOM 814 O O . LYS A 1 102 ? -26.484 -10.006 11.594 1.00 71.00 102 LYS A O 1
ATOM 819 N N . ASP A 1 103 ? -24.861 -10.153 10.036 1.00 68.25 103 ASP A N 1
ATOM 820 C CA . ASP A 1 103 ? -25.427 -11.299 9.314 1.00 68.25 103 ASP A CA 1
ATOM 821 C C . ASP A 1 103 ? -25.021 -12.652 9.924 1.00 68.25 103 ASP A C 1
ATOM 823 O O . ASP A 1 103 ? -25.455 -13.711 9.467 1.00 68.25 103 ASP A O 1
ATOM 827 N N . LEU A 1 104 ? -24.188 -12.644 10.969 1.00 70.44 104 LEU A N 1
ATOM 828 C CA . LEU A 1 104 ? -23.726 -13.860 11.625 1.00 70.44 104 LEU A CA 1
ATOM 829 C C . LEU A 1 104 ? -24.751 -14.360 12.644 1.00 70.44 104 LEU A C 1
ATOM 831 O O . LEU A 1 104 ? -25.219 -13.622 13.514 1.00 70.44 104 LEU A O 1
ATOM 835 N N . GLN A 1 105 ? -25.055 -15.654 12.573 1.00 62.81 105 GLN A N 1
ATOM 836 C CA . GLN A 1 105 ? -25.915 -16.320 13.545 1.00 62.81 105 GLN A CA 1
ATOM 837 C C . GLN A 1 105 ? -25.117 -16.674 14.810 1.00 62.81 105 GLN A C 1
ATOM 839 O O . GLN A 1 105 ? -24.138 -17.414 14.745 1.00 62.81 105 GLN A O 1
ATOM 844 N N . GLY A 1 106 ? -25.573 -16.182 15.966 1.00 65.19 106 GLY A N 1
ATOM 845 C CA . GLY A 1 106 ? -25.034 -16.527 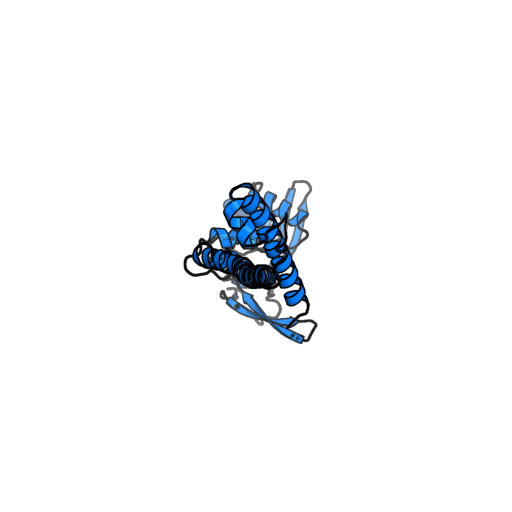17.288 1.00 65.19 106 GLY A CA 1
ATOM 846 C C . GLY A 1 106 ? -24.126 -15.463 17.912 1.00 65.19 106 GLY A C 1
ATOM 847 O O . GLY A 1 106 ? -23.576 -14.620 17.208 1.00 65.19 106 GLY A O 1
ATOM 848 N N . LYS A 1 107 ? -23.987 -15.528 19.249 1.00 67.75 107 LYS A N 1
ATOM 849 C CA . LYS A 1 107 ? -23.195 -14.598 20.074 1.00 67.75 107 LYS A CA 1
ATOM 850 C C . LYS A 1 107 ? -21.714 -14.620 19.686 1.00 67.75 107 LYS A C 1
ATOM 852 O O . LYS A 1 107 ? -21.012 -15.590 19.959 1.00 67.75 107 LYS A O 1
ATOM 857 N N . VAL A 1 108 ? -21.218 -13.522 19.120 1.00 74.19 108 VAL A N 1
ATOM 858 C CA . VAL A 1 108 ? -19.792 -13.347 18.789 1.00 74.19 108 VAL A CA 1
ATOM 859 C C . VAL A 1 108 ? -19.027 -12.821 20.014 1.00 74.19 108 VAL A C 1
ATOM 861 O O . VAL A 1 108 ? -18.665 -11.648 20.077 1.00 74.19 108 VAL A O 1
ATOM 864 N N . THR A 1 109 ? -18.791 -13.682 21.012 1.00 74.56 109 THR A N 1
ATOM 865 C CA . THR A 1 109 ? -18.100 -13.304 22.267 1.00 74.56 109 THR A CA 1
ATOM 866 C C . THR A 1 109 ? -16.574 -13.322 22.147 1.00 74.56 109 THR A C 1
ATOM 868 O O . THR A 1 109 ? -15.879 -12.414 22.602 1.00 74.56 109 THR A O 1
ATOM 871 N N . THR A 1 110 ? -16.032 -14.345 21.486 1.00 77.81 110 THR A N 1
ATOM 872 C CA . THR A 1 110 ? -14.587 -14.534 21.294 1.00 77.81 110 THR A CA 1
ATOM 873 C C . THR A 1 110 ? -14.048 -13.852 20.048 1.00 77.81 110 THR A C 1
ATOM 875 O O . THR A 1 110 ? -12.838 -13.893 19.864 1.00 77.81 110 THR A O 1
ATOM 878 N N . GLY A 1 111 ? -14.910 -13.268 19.206 1.00 82.75 111 GLY A N 1
ATOM 879 C CA . GLY A 1 111 ? -14.618 -12.747 17.865 1.00 82.75 111 GLY A CA 1
ATOM 880 C C . GLY A 1 111 ? -14.234 -13.802 16.828 1.00 82.75 111 GLY A C 1
ATOM 881 O O . GLY A 1 111 ? -13.719 -14.871 17.155 1.00 82.75 111 GLY A O 1
ATOM 882 N N . ILE A 1 112 ? -14.480 -13.488 15.558 1.00 87.31 112 ILE A N 1
ATOM 883 C CA . ILE A 1 112 ? -14.187 -14.382 14.430 1.00 87.31 112 ILE A CA 1
ATOM 884 C C . ILE A 1 112 ? -12.901 -13.927 13.766 1.00 87.31 112 ILE A C 1
ATOM 886 O O . ILE A 1 112 ? -12.794 -12.787 13.320 1.00 87.31 112 ILE A O 1
ATOM 890 N N . LYS A 1 113 ? -11.921 -14.826 13.706 1.00 90.06 113 LYS A N 1
ATOM 891 C CA . LYS A 1 113 ? -10.645 -14.552 13.051 1.00 90.06 113 LYS A CA 1
ATOM 892 C C . LYS A 1 113 ? -10.824 -14.579 11.536 1.00 90.06 113 LYS A C 1
ATOM 894 O O . LYS A 1 113 ? -11.330 -15.557 10.993 1.00 90.06 113 LYS A O 1
ATOM 899 N N . ILE A 1 114 ? -10.358 -13.527 10.880 1.00 91.88 114 ILE A N 1
ATOM 900 C CA . ILE A 1 114 ? -10.131 -13.468 9.443 1.00 91.88 114 ILE A CA 1
ATOM 901 C C . ILE A 1 114 ? -8.618 -13.534 9.243 1.00 91.88 114 ILE A C 1
ATOM 903 O O . ILE A 1 114 ? -7.929 -12.562 9.560 1.00 91.88 114 ILE A O 1
ATOM 907 N N . PRO A 1 115 ? -8.091 -14.660 8.747 1.00 93.94 115 PRO A N 1
ATOM 908 C CA . PRO A 1 115 ? -6.681 -14.759 8.423 1.00 93.94 115 PRO A CA 1
ATOM 909 C C . PRO A 1 115 ? -6.281 -13.756 7.341 1.00 93.94 115 PRO A C 1
ATOM 911 O O . PRO A 1 115 ? -7.067 -13.428 6.440 1.00 93.94 115 PRO A O 1
ATOM 914 N N . ARG A 1 116 ? -5.025 -13.332 7.381 1.00 93.38 116 ARG A N 1
ATOM 915 C CA . ARG A 1 116 ? -4.367 -12.640 6.281 1.00 93.38 116 ARG A CA 1
ATOM 916 C C . ARG A 1 116 ? -4.522 -13.438 4.984 1.00 93.38 116 ARG A C 1
ATOM 918 O O . ARG A 1 116 ? -4.474 -14.666 4.966 1.00 93.38 116 ARG A O 1
ATOM 925 N N . HIS A 1 117 ? -4.676 -12.713 3.881 1.00 93.94 117 HIS A N 1
ATOM 926 C CA . HIS A 1 117 ? -4.877 -13.239 2.534 1.00 93.94 117 HIS A CA 1
ATOM 927 C C . HIS A 1 117 ? -6.177 -14.035 2.330 1.00 93.94 117 HIS A C 1
ATOM 929 O O . HIS A 1 117 ? -6.282 -14.796 1.367 1.00 93.94 117 HIS A O 1
ATOM 935 N N . THR A 1 118 ? -7.192 -13.817 3.169 1.00 95.56 118 THR A N 1
ATOM 936 C CA . THR A 1 118 ? -8.543 -14.337 2.920 1.00 95.56 118 THR A CA 1
ATOM 937 C C . THR A 1 118 ? -9.094 -13.728 1.634 1.00 95.56 118 THR A C 1
ATOM 939 O O . THR A 1 118 ? -9.091 -12.507 1.475 1.00 95.56 118 THR A O 1
ATOM 942 N N . LEU A 1 119 ? -9.551 -14.578 0.711 1.00 95.94 119 LEU A N 1
ATOM 943 C CA . LEU A 1 119 ? -10.065 -14.169 -0.594 1.00 95.94 119 LEU A CA 1
ATOM 944 C C . LEU A 1 119 ? -11.414 -13.451 -0.454 1.00 95.94 119 LEU A C 1
ATOM 946 O O . LEU A 1 119 ? -12.334 -13.957 0.183 1.00 95.94 119 LEU A O 1
ATOM 950 N N . LEU A 1 120 ? -11.538 -12.307 -1.119 1.00 94.12 120 LEU A N 1
ATOM 951 C CA . LEU A 1 120 ? -12.772 -11.551 -1.295 1.00 94.12 120 LEU A CA 1
ATOM 952 C C . LEU A 1 120 ? -13.037 -11.415 -2.795 1.00 94.12 120 LEU A C 1
ATOM 954 O O . LEU A 1 120 ? -12.119 -11.151 -3.569 1.00 94.12 120 LEU A O 1
ATOM 958 N N . SER A 1 121 ? -14.280 -11.588 -3.226 1.00 93.44 121 SER A N 1
ATOM 959 C CA . SER A 1 121 ? -14.660 -11.461 -4.634 1.00 93.44 121 SER A CA 1
ATOM 960 C C . SER A 1 121 ? -15.771 -10.441 -4.799 1.00 93.44 121 SER A C 1
ATOM 962 O O . SER A 1 121 ? -16.725 -10.432 -4.024 1.00 93.44 121 SER A O 1
ATOM 964 N N . THR A 1 122 ? -15.672 -9.628 -5.840 1.00 92.62 122 THR A N 1
ATOM 965 C CA . THR A 1 122 ? -16.726 -8.711 -6.274 1.00 92.62 122 THR A CA 1
ATOM 966 C C . THR A 1 122 ? -16.813 -8.717 -7.796 1.00 92.62 122 THR A C 1
ATOM 968 O O . THR A 1 122 ? -15.919 -9.235 -8.463 1.00 92.62 122 THR A O 1
ATOM 971 N N . LYS A 1 123 ? -17.879 -8.141 -8.350 1.00 93.19 123 LYS A N 1
ATOM 972 C CA . LYS A 1 123 ? -18.036 -7.958 -9.794 1.00 93.19 123 LYS A CA 1
ATOM 973 C C . LYS A 1 123 ? -17.909 -6.489 -10.161 1.00 93.19 123 LYS A C 1
ATOM 975 O O . LYS A 1 123 ? -18.390 -5.625 -9.429 1.00 93.19 123 LYS A O 1
ATOM 980 N N . THR A 1 124 ? -17.272 -6.207 -11.292 1.00 90.81 124 THR A N 1
ATOM 981 C CA . THR A 1 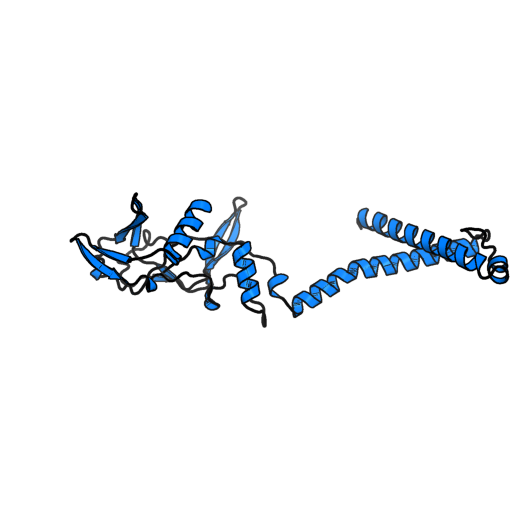124 ? -17.256 -4.857 -11.865 1.00 90.81 124 THR A CA 1
ATOM 982 C C . THR A 1 124 ? -18.638 -4.482 -12.394 1.00 90.81 124 THR A C 1
ATOM 984 O O . THR A 1 124 ? -19.513 -5.331 -12.577 1.00 90.81 124 THR A O 1
ATOM 987 N N . THR A 1 125 ? -18.831 -3.202 -12.714 1.00 89.44 125 THR A N 1
ATOM 988 C CA . THR A 1 125 ? -20.026 -2.731 -13.432 1.00 89.44 125 THR A CA 1
ATOM 989 C C . THR A 1 125 ? -20.182 -3.376 -14.813 1.00 89.44 125 THR A C 1
ATOM 991 O O . THR A 1 125 ? -21.303 -3.486 -15.301 1.00 89.44 125 THR A O 1
ATOM 994 N N . ALA A 1 126 ? -19.083 -3.834 -15.422 1.00 91.00 126 ALA A N 1
ATOM 995 C CA . ALA A 1 126 ? -19.069 -4.568 -16.686 1.00 91.00 126 ALA A CA 1
ATOM 996 C C . ALA A 1 126 ? -19.310 -6.084 -16.522 1.00 91.00 126 ALA A C 1
ATOM 998 O O . ALA A 1 126 ? -19.511 -6.779 -17.514 1.00 91.00 126 ALA A O 1
ATOM 999 N N . GLY A 1 127 ? -19.336 -6.597 -15.285 1.00 92.31 127 GLY A N 1
ATOM 1000 C CA . GLY A 1 127 ? -19.595 -8.005 -14.976 1.00 92.31 127 GLY A CA 1
ATOM 1001 C C . GLY A 1 127 ? -18.352 -8.883 -14.811 1.00 92.31 127 GLY A C 1
ATOM 1002 O O . GLY A 1 127 ? -18.509 -10.078 -14.563 1.00 92.31 127 GLY A O 1
ATOM 1003 N N . ASP A 1 128 ? -17.148 -8.313 -14.898 1.00 93.31 128 ASP A N 1
ATOM 1004 C CA . ASP A 1 128 ? -15.892 -9.038 -14.685 1.00 93.31 128 ASP A CA 1
ATOM 1005 C C . ASP A 1 128 ? -15.688 -9.377 -13.205 1.00 93.31 128 ASP A C 1
ATOM 1007 O O . ASP A 1 128 ? -15.994 -8.573 -12.321 1.00 93.31 128 ASP A O 1
ATOM 1011 N N . ASP A 1 129 ? -15.121 -10.551 -12.929 1.00 93.62 129 ASP A N 1
ATOM 1012 C CA . ASP A 1 129 ? -14.795 -10.973 -11.567 1.00 93.62 129 ASP A CA 1
ATOM 1013 C C . ASP A 1 129 ? -13.499 -10.302 -11.080 1.00 93.62 129 ASP A C 1
ATOM 1015 O O . ASP A 1 129 ? -12.403 -10.572 -11.579 1.00 93.62 129 ASP A O 1
ATOM 1019 N N . CYS A 1 130 ? -13.602 -9.482 -10.034 1.00 93.25 130 CYS A N 1
ATOM 1020 C CA . CYS A 1 130 ? -12.461 -8.919 -9.319 1.00 93.25 130 CYS A CA 1
ATOM 1021 C C . CYS A 1 130 ? -12.205 -9.682 -8.021 1.00 93.25 130 CYS A C 1
ATOM 1023 O O . CYS A 1 130 ? -13.096 -9.860 -7.186 1.00 93.25 130 CYS A O 1
ATOM 1025 N N . LYS A 1 131 ? -10.950 -10.088 -7.824 1.00 94.69 131 LYS A N 1
ATOM 1026 C CA . LYS A 1 131 ? -10.496 -10.797 -6.629 1.00 94.69 131 LYS A CA 1
ATOM 1027 C C . LYS A 1 131 ? -9.584 -9.898 -5.811 1.00 94.69 131 LYS A C 1
ATOM 1029 O O . LYS A 1 131 ? -8.583 -9.397 -6.310 1.00 94.69 131 LYS A O 1
ATOM 1034 N N . PHE A 1 132 ? -9.923 -9.751 -4.543 1.00 95.31 132 PHE A N 1
ATOM 1035 C CA . PHE A 1 132 ? -9.137 -9.076 -3.525 1.00 95.31 132 PHE A CA 1
ATOM 1036 C C . PHE A 1 132 ? -8.741 -10.084 -2.452 1.00 95.31 132 PHE A C 1
ATOM 1038 O O . PHE A 1 132 ? -9.293 -11.181 -2.365 1.00 95.31 132 PHE A O 1
ATOM 1045 N N . ARG A 1 133 ? -7.779 -9.718 -1.614 1.00 94.69 133 ARG A N 1
ATOM 1046 C CA . ARG A 1 133 ? -7.424 -10.504 -0.435 1.00 94.69 133 ARG A CA 1
ATOM 1047 C C . ARG A 1 133 ? -7.165 -9.581 0.743 1.00 94.69 133 ARG A C 1
ATOM 1049 O O . ARG A 1 133 ? -6.661 -8.477 0.544 1.00 94.69 133 ARG A O 1
ATOM 1056 N N . THR A 1 134 ? -7.493 -10.026 1.950 1.00 94.69 134 THR A N 1
ATOM 1057 C CA . THR A 1 134 ? -7.153 -9.278 3.168 1.00 94.69 134 THR A CA 1
ATOM 1058 C C . THR A 1 134 ? -5.638 -9.174 3.328 1.00 94.69 134 THR A C 1
ATOM 1060 O O . THR A 1 134 ? -4.897 -10.073 2.926 1.00 94.69 134 THR A O 1
ATOM 1063 N N . VAL A 1 135 ? -5.162 -8.074 3.907 1.00 93.31 135 VAL A N 1
ATOM 1064 C CA . VAL A 1 135 ? -3.722 -7.826 4.092 1.00 93.31 135 VAL A CA 1
ATOM 1065 C C . VAL A 1 135 ? -3.256 -8.180 5.500 1.00 93.31 135 VAL A C 1
ATOM 1067 O O . VAL A 1 135 ? -2.120 -8.610 5.673 1.00 93.31 135 VAL A O 1
ATOM 1070 N N . TRP A 1 136 ? -4.132 -8.046 6.491 1.00 92.38 136 TRP A N 1
ATOM 1071 C CA . TRP A 1 136 ? -3.816 -8.275 7.896 1.00 92.38 136 TRP A CA 1
ATOM 1072 C C . TRP A 1 136 ? -4.620 -9.439 8.452 1.00 92.38 136 TRP A C 1
ATOM 1074 O O . TRP A 1 136 ? -5.709 -9.749 7.958 1.00 92.38 136 TRP A O 1
ATOM 1084 N N . ASP A 1 137 ? -4.089 -10.052 9.506 1.00 91.62 137 ASP A N 1
ATOM 1085 C CA . ASP A 1 137 ? -4.905 -10.8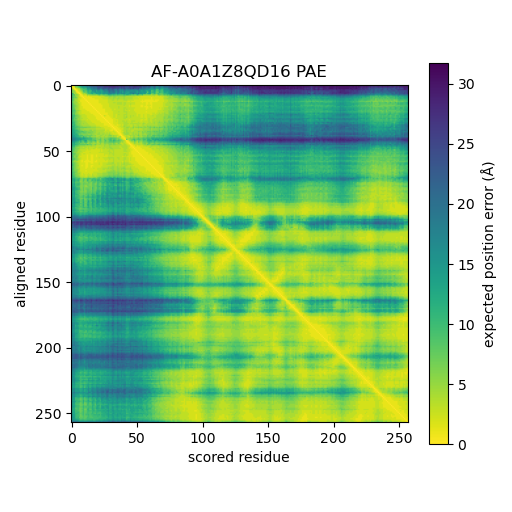55 10.402 1.00 91.62 137 ASP A CA 1
ATOM 1086 C C . ASP A 1 137 ? -5.857 -9.914 11.140 1.00 91.62 137 ASP A C 1
ATOM 1088 O O . ASP A 1 137 ? -5.457 -8.895 11.698 1.00 91.62 137 ASP A O 1
ATOM 1092 N N . SER A 1 138 ? -7.149 -10.211 11.096 1.00 90.00 138 SER A N 1
ATOM 1093 C CA . SER A 1 138 ? -8.179 -9.344 11.663 1.00 90.00 138 SER A CA 1
ATOM 1094 C C . SER A 1 138 ? -9.195 -10.156 12.444 1.00 90.00 138 SER A C 1
ATOM 1096 O O . SER A 1 138 ? -9.327 -11.369 12.276 1.00 90.00 138 SER A O 1
ATOM 1098 N N . LYS A 1 139 ? -9.926 -9.488 13.331 1.00 89.44 139 LYS A N 1
ATOM 1099 C CA . LYS A 1 139 ? -10.919 -10.127 14.185 1.00 89.44 139 LYS A CA 1
ATOM 1100 C C . LYS A 1 139 ? -12.228 -9.362 14.099 1.00 89.44 139 LYS A C 1
ATOM 1102 O O . LYS A 1 139 ? -12.293 -8.197 14.475 1.00 89.44 139 LYS A O 1
ATOM 1107 N N . ILE A 1 140 ? -13.277 -10.022 13.619 1.00 87.69 140 ILE A N 1
ATOM 1108 C CA . ILE A 1 140 ? -14.620 -9.449 13.624 1.00 87.69 140 ILE A CA 1
ATOM 1109 C C . ILE A 1 140 ? -15.157 -9.544 15.048 1.00 87.69 140 ILE A C 1
ATOM 1111 O O . ILE A 1 140 ? -15.321 -10.645 15.583 1.00 87.69 140 ILE A O 1
ATOM 1115 N N . MET A 1 141 ? -15.450 -8.391 15.640 1.00 85.19 141 MET A N 1
ATOM 1116 C CA . MET A 1 141 ? -16.109 -8.288 16.937 1.00 8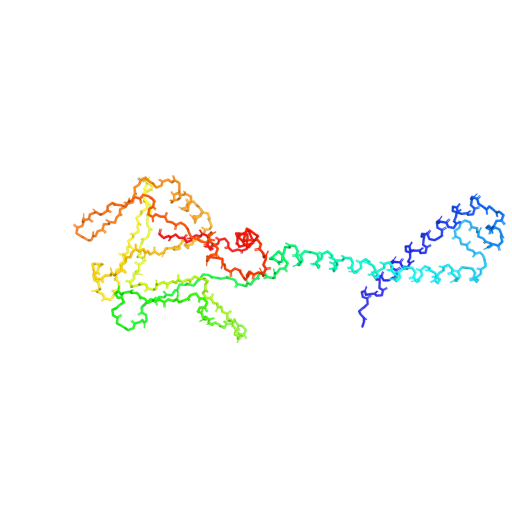5.19 141 MET A CA 1
ATOM 1117 C C . MET A 1 141 ? -17.578 -7.893 16.763 1.00 85.19 141 MET A C 1
ATOM 1119 O O . MET A 1 141 ? -17.962 -7.242 15.791 1.00 85.19 141 MET A O 1
ATOM 1123 N N . GLY A 1 142 ? -18.420 -8.280 17.720 1.00 86.31 142 GLY A N 1
ATOM 1124 C CA . GLY A 1 142 ? -19.810 -7.826 17.810 1.00 86.31 142 GLY A CA 1
ATOM 1125 C C . GLY A 1 142 ? -19.915 -6.407 18.372 1.00 86.31 142 GLY A C 1
ATOM 1126 O O . GLY A 1 142 ? -20.628 -6.200 19.351 1.00 86.31 142 GLY A O 1
ATOM 1127 N N . LEU A 1 143 ? -19.171 -5.450 17.811 1.00 86.56 143 LEU A N 1
ATOM 1128 C CA . LEU A 1 143 ? -19.127 -4.054 18.249 1.00 86.56 143 LEU A CA 1
ATOM 1129 C C . LEU A 1 143 ? -19.486 -3.132 17.084 1.00 86.56 143 LEU A C 1
ATOM 1131 O O . LEU A 1 143 ? -18.954 -3.278 15.987 1.00 86.56 143 LEU A O 1
ATOM 1135 N N . ASP A 1 144 ? -20.354 -2.161 17.347 1.00 88.62 144 ASP A N 1
ATOM 1136 C CA . ASP A 1 144 ? -20.670 -1.074 16.425 1.00 88.62 144 ASP A CA 1
ATOM 1137 C C . ASP A 1 144 ? -20.205 0.255 17.020 1.00 88.62 144 ASP A C 1
ATOM 1139 O O . ASP A 1 144 ? -20.523 0.568 18.171 1.00 88.62 144 ASP A O 1
ATOM 1143 N N . VAL A 1 145 ? -19.544 1.085 16.214 1.00 90.56 145 VAL A N 1
ATOM 1144 C CA . VAL A 1 145 ? -19.402 2.511 16.521 1.00 90.56 145 VAL A CA 1
ATOM 1145 C C . VAL A 1 145 ? -20.714 3.194 16.144 1.00 90.56 145 VAL A C 1
ATOM 1147 O O . VAL A 1 145 ? -21.115 3.195 14.983 1.00 90.56 145 VAL A O 1
ATOM 1150 N N . VAL A 1 146 ? -21.422 3.722 17.139 1.00 91.75 146 VAL A N 1
ATOM 1151 C CA . VAL A 1 146 ? -22.733 4.364 16.966 1.00 91.75 146 VAL A CA 1
ATOM 1152 C C . VAL A 1 146 ? -22.579 5.852 16.697 1.00 91.75 146 VAL A C 1
ATOM 1154 O O . VAL A 1 146 ? -23.360 6.427 15.945 1.00 91.75 146 VAL A O 1
ATOM 1157 N N . GLU A 1 147 ? -21.602 6.482 17.342 1.00 91.38 147 GLU A N 1
ATOM 1158 C CA . GLU A 1 147 ? -21.424 7.925 17.286 1.00 91.38 147 GLU A CA 1
ATOM 1159 C C . GLU A 1 147 ? -19.969 8.299 17.569 1.00 91.38 147 GLU A C 1
ATOM 1161 O O . GLU A 1 147 ? -19.347 7.731 18.467 1.00 91.38 147 GLU A O 1
ATOM 1166 N N . GLY A 1 148 ? -19.452 9.268 16.817 1.00 91.31 148 GLY A N 1
ATOM 1167 C CA . GLY A 1 148 ? -18.182 9.934 17.075 1.00 91.31 148 GLY A CA 1
ATOM 1168 C C . GLY A 1 148 ? -18.417 11.437 17.137 1.00 91.31 148 GLY A C 1
ATOM 1169 O O . GLY A 1 148 ? -18.984 12.003 16.204 1.00 91.31 148 GLY A O 1
ATOM 1170 N N . LYS A 1 149 ? -18.035 12.081 18.239 1.00 91.06 149 LYS A N 1
ATOM 1171 C CA . LYS A 1 149 ? -18.205 13.525 18.444 1.00 91.06 149 LYS A CA 1
ATOM 1172 C C . LYS A 1 149 ? -16.949 14.126 19.038 1.00 91.06 149 LYS A C 1
ATOM 1174 O O . LYS A 1 149 ? -16.345 13.526 19.918 1.00 91.06 149 LYS A O 1
ATOM 1179 N N . ILE A 1 150 ? -16.609 15.327 18.598 1.00 89.69 150 ILE A N 1
ATOM 1180 C CA . ILE A 1 150 ? -15.580 16.158 19.219 1.00 89.69 150 ILE A CA 1
ATOM 1181 C C . ILE A 1 150 ? -16.311 17.323 19.883 1.00 89.69 150 ILE A C 1
ATOM 1183 O O . ILE A 1 150 ? -17.190 17.915 19.257 1.00 89.69 150 ILE A O 1
ATOM 1187 N N . ASN A 1 151 ? -16.030 17.592 21.158 1.00 90.38 151 ASN A N 1
ATOM 1188 C CA . ASN A 1 151 ? -16.591 18.756 21.849 1.00 90.38 151 ASN A CA 1
ATOM 1189 C C . ASN A 1 151 ? -15.693 19.997 21.675 1.00 90.38 151 ASN A C 1
ATOM 1191 O O . ASN A 1 151 ? -14.566 19.890 21.198 1.00 90.38 151 ASN A O 1
ATOM 1195 N N . ASP A 1 152 ? -16.172 21.164 22.112 1.00 86.62 152 ASP A N 1
ATOM 1196 C CA . ASP A 1 152 ? -15.424 22.432 22.020 1.00 86.62 152 ASP A CA 1
ATOM 1197 C C . ASP A 1 152 ? -14.117 22.437 22.840 1.00 86.62 152 ASP A C 1
ATOM 1199 O O . ASP A 1 152 ? -13.227 23.246 22.600 1.00 86.62 152 ASP A O 1
ATOM 1203 N N . GLU A 1 153 ? -13.985 21.514 23.797 1.00 86.81 153 GLU A N 1
ATOM 1204 C CA . GLU A 1 153 ? -12.777 21.297 24.605 1.00 86.81 153 GLU A CA 1
ATOM 1205 C C . GLU A 1 153 ? -11.808 20.279 23.967 1.00 86.81 153 GLU A C 1
ATOM 1207 O O . GLU A 1 153 ? -10.921 19.765 24.647 1.00 86.81 153 GLU A O 1
ATOM 1212 N N . GLU A 1 154 ? -11.990 19.954 22.682 1.00 86.94 154 GLU A N 1
ATOM 1213 C CA . GLU A 1 154 ? -11.164 19.019 21.900 1.00 86.94 154 GLU A CA 1
ATOM 1214 C C . GLU A 1 154 ? -11.173 17.559 22.401 1.00 86.94 154 GLU A C 1
ATOM 1216 O O . GLU A 1 154 ? -10.291 16.763 22.075 1.00 86.94 154 GLU A O 1
ATOM 1221 N N . ASN A 1 155 ? -12.194 17.155 23.160 1.00 90.19 155 ASN A N 1
ATOM 1222 C CA . ASN A 1 155 ? -12.372 15.766 23.577 1.00 90.19 155 ASN A CA 1
ATOM 1223 C C . ASN A 1 155 ? -13.118 14.964 22.506 1.00 90.19 155 ASN A C 1
ATOM 1225 O O . ASN A 1 155 ? -14.266 15.272 22.173 1.00 90.19 155 ASN A O 1
ATOM 1229 N N . LEU A 1 156 ? -12.496 13.882 22.032 1.00 91.25 156 LEU A N 1
ATOM 1230 C CA . LEU A 1 156 ? -13.133 12.888 21.171 1.00 91.25 156 LEU A CA 1
ATOM 1231 C C . LEU A 1 156 ? -13.928 11.877 22.010 1.00 91.25 156 LEU A C 1
ATOM 1233 O O . LEU A 1 156 ? -13.373 11.133 22.819 1.00 91.25 156 LEU A O 1
ATOM 1237 N N . PHE A 1 157 ? -15.228 11.799 21.757 1.00 92.06 157 PHE A N 1
ATOM 1238 C CA . PHE A 1 157 ? -16.135 10.806 22.316 1.00 92.06 157 PHE A CA 1
ATOM 1239 C C . PHE A 1 157 ? -16.534 9.802 21.242 1.00 92.06 157 PHE A C 1
ATOM 1241 O O . PHE A 1 157 ? -17.147 10.168 20.240 1.00 92.06 157 PHE A O 1
ATOM 1248 N N . LEU A 1 158 ? -16.232 8.527 21.486 1.00 92.19 158 LEU A N 1
ATOM 1249 C CA . LEU A 1 158 ? -16.687 7.408 20.666 1.00 92.19 158 LEU A CA 1
ATOM 1250 C C . LEU A 1 158 ? -17.702 6.588 21.462 1.00 92.19 158 LEU A C 1
ATOM 1252 O O . LEU A 1 158 ? -17.380 6.018 22.505 1.00 92.19 158 LEU A O 1
ATOM 1256 N N . LYS A 1 159 ? -18.940 6.524 20.973 1.00 92.38 159 LYS A N 1
ATOM 1257 C CA . LYS A 1 159 ? -19.988 5.682 21.550 1.00 92.38 159 LYS A CA 1
ATOM 1258 C C . LYS A 1 159 ? -19.993 4.335 20.849 1.00 92.38 159 LYS A C 1
ATOM 1260 O O . LYS A 1 159 ? -20.335 4.245 19.671 1.00 92.38 159 LYS A O 1
ATOM 1265 N N . ILE A 1 160 ? -19.655 3.290 21.592 1.00 90.06 160 ILE A N 1
ATOM 1266 C CA . ILE A 1 160 ? -19.598 1.917 21.095 1.00 90.06 160 ILE A CA 1
ATOM 1267 C C . ILE A 1 160 ? -20.773 1.139 21.676 1.00 90.06 160 ILE A C 1
ATOM 1269 O O . ILE A 1 160 ? -21.125 1.299 22.844 1.00 90.06 160 ILE A O 1
ATOM 1273 N N . ARG A 1 161 ? -21.399 0.301 20.854 1.00 89.38 161 ARG A N 1
ATOM 1274 C CA . ARG A 1 161 ? -22.501 -0.570 21.256 1.00 89.38 161 ARG A CA 1
ATOM 1275 C C . ARG A 1 161 ? -22.159 -2.019 20.954 1.00 89.38 161 ARG A C 1
ATOM 1277 O O . ARG A 1 161 ? -21.733 -2.340 19.848 1.00 89.38 161 ARG A O 1
ATOM 1284 N N . THR A 1 162 ? -22.414 -2.891 21.919 1.00 86.75 162 THR A N 1
ATOM 1285 C CA . THR A 1 162 ? -22.342 -4.338 21.731 1.00 86.75 162 THR A CA 1
ATOM 1286 C C . THR A 1 162 ? -23.548 -4.843 20.938 1.00 86.75 162 THR A C 1
ATOM 1288 O O . THR A 1 162 ? -24.680 -4.373 21.088 1.00 86.75 162 THR A O 1
ATOM 1291 N N . GLN A 1 163 ? -23.316 -5.806 20.056 1.00 83.31 163 GLN A N 1
ATOM 1292 C CA . GLN A 1 163 ? -24.365 -6.446 19.273 1.00 83.31 163 GLN A CA 1
ATOM 1293 C C . GLN A 1 163 ? -25.013 -7.609 20.050 1.00 83.31 163 GLN A C 1
ATOM 1295 O O . GLN A 1 163 ? -24.481 -8.113 21.042 1.00 83.31 163 GLN A O 1
ATOM 1300 N N . GLN A 1 164 ? -26.190 -8.044 19.583 1.00 73.00 164 GLN A N 1
ATOM 1301 C CA . GLN A 1 164 ? -26.870 -9.277 20.018 1.00 73.00 164 GLN A CA 1
ATOM 1302 C C . GLN A 1 164 ? -27.141 -9.398 21.538 1.00 73.00 164 GLN A C 1
ATOM 1304 O O . GLN A 1 164 ? -27.192 -10.502 22.075 1.00 73.00 164 GLN A O 1
ATOM 1309 N N . LYS A 1 165 ? -27.354 -8.267 22.235 1.00 71.75 165 LYS A N 1
ATOM 1310 C CA . LYS A 1 165 ? -27.582 -8.208 23.699 1.00 71.75 165 LYS A CA 1
ATOM 1311 C C . LYS A 1 165 ? -26.454 -8.858 24.520 1.00 71.75 165 LYS A C 1
ATOM 1313 O O . LYS A 1 165 ? -26.702 -9.413 25.586 1.00 71.75 165 LYS A O 1
ATOM 1318 N N . THR A 1 166 ? -25.234 -8.814 24.000 1.00 75.06 166 THR A N 1
ATOM 1319 C CA . THR A 1 166 ? -24.032 -9.279 24.698 1.00 75.06 166 THR A CA 1
ATOM 1320 C C . THR A 1 166 ? -23.548 -8.168 25.621 1.00 75.06 166 THR A C 1
ATOM 1322 O O . THR A 1 166 ? -23.508 -7.010 25.197 1.00 75.06 166 THR A O 1
ATOM 1325 N N . ASP A 1 167 ? -23.196 -8.480 26.865 1.00 77.75 167 ASP A N 1
ATOM 1326 C CA . ASP A 1 167 ? -22.544 -7.496 27.729 1.00 77.75 167 ASP A CA 1
ATOM 1327 C C . ASP A 1 167 ? -21.070 -7.317 27.328 1.00 77.75 167 ASP A C 1
ATOM 1329 O O . ASP A 1 167 ? -20.440 -8.240 26.808 1.00 77.75 167 ASP A O 1
ATOM 1333 N N . LEU A 1 168 ? -20.502 -6.132 27.565 1.00 76.75 168 LEU A N 1
ATOM 1334 C CA . LEU A 1 168 ? -19.086 -5.868 27.295 1.00 76.75 168 LEU A CA 1
ATOM 1335 C C . LEU A 1 168 ? -18.185 -6.797 28.124 1.00 76.75 168 LEU A C 1
ATOM 1337 O O . LEU A 1 168 ? -17.139 -7.215 27.641 1.00 76.75 168 LEU A O 1
ATOM 1341 N N . SER A 1 169 ? -18.622 -7.164 29.333 1.00 78.44 169 SER A N 1
ATOM 1342 C CA . SER A 1 169 ? -17.916 -8.099 30.217 1.00 78.44 169 SER A CA 1
ATOM 1343 C C . SER A 1 169 ? -17.824 -9.530 29.662 1.00 78.44 169 SER A C 1
ATOM 1345 O O . SER A 1 169 ? -16.902 -10.264 30.012 1.00 78.44 169 SER A O 1
ATOM 1347 N N . GLU A 1 170 ? -18.738 -9.925 28.766 1.00 79.69 170 GLU A N 1
ATOM 1348 C CA . GLU A 1 170 ? -18.727 -11.238 28.103 1.00 79.69 170 GLU A CA 1
ATOM 1349 C C . GLU A 1 170 ? -17.740 -11.288 26.919 1.00 79.69 170 GLU A C 1
ATOM 1351 O O . GLU A 1 170 ? -17.448 -12.370 26.400 1.00 79.69 170 GLU A O 1
ATOM 1356 N N . LEU A 1 171 ? -17.245 -10.136 26.452 1.00 80.06 171 LEU A N 1
ATOM 1357 C CA . LEU A 1 171 ? -16.367 -10.049 25.289 1.00 80.06 171 LEU A CA 1
ATOM 1358 C C . LEU A 1 171 ? -14.902 -10.231 25.692 1.00 80.06 171 LEU A C 1
ATOM 1360 O O . LEU A 1 171 ? -14.356 -9.483 26.500 1.00 80.06 171 LEU A O 1
ATOM 1364 N N . ILE A 1 172 ? -14.222 -11.186 25.052 1.00 78.31 172 ILE A N 1
ATOM 1365 C CA . ILE A 1 172 ? -12.773 -11.368 25.221 1.00 78.31 172 ILE A CA 1
ATOM 1366 C C . ILE A 1 172 ? -12.058 -10.395 24.273 1.00 78.31 172 ILE A C 1
ATOM 1368 O O . ILE A 1 172 ? -11.754 -10.715 23.112 1.00 78.31 172 ILE A O 1
ATOM 1372 N N . LEU A 1 173 ? -11.853 -9.179 24.780 1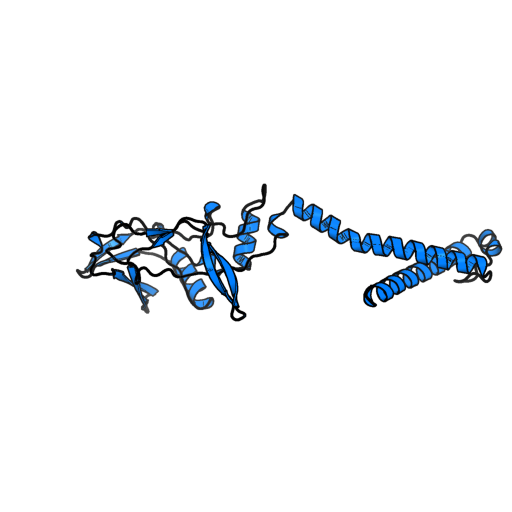.00 75.12 173 LEU A N 1
ATOM 1373 C CA . LEU A 1 173 ? -11.246 -8.036 24.099 1.00 75.12 173 LEU A CA 1
ATOM 1374 C C . LEU A 1 173 ? -9.922 -7.665 24.772 1.00 75.12 173 LEU A C 1
ATOM 1376 O O . LEU A 1 173 ? -9.915 -7.132 25.877 1.00 75.12 173 LEU A O 1
ATOM 1380 N N . ASN A 1 174 ? -8.812 -7.912 24.078 1.00 80.44 174 ASN A N 1
ATOM 1381 C CA . ASN A 1 174 ? -7.499 -7.405 24.492 1.00 80.44 174 ASN A CA 1
ATOM 1382 C C . ASN A 1 174 ? -7.180 -6.079 23.793 1.00 80.44 174 ASN A C 1
ATOM 1384 O O . ASN A 1 174 ? -6.545 -5.206 24.372 1.00 80.44 174 ASN A O 1
ATOM 1388 N N . SER A 1 175 ? -7.636 -5.950 22.550 1.00 85.81 175 SER A N 1
ATOM 1389 C CA . SER A 1 175 ? -7.449 -4.797 21.683 1.00 85.81 175 SER A CA 1
ATOM 1390 C C . SER A 1 175 ? -8.477 -4.836 20.552 1.00 85.81 175 SER A C 1
ATOM 1392 O O . SER A 1 175 ? -9.098 -5.880 20.301 1.00 85.81 175 SER A O 1
ATOM 1394 N N . PHE A 1 176 ? -8.709 -3.699 19.901 1.00 87.12 176 PHE A N 1
ATOM 1395 C CA . PHE A 1 176 ? -9.613 -3.612 18.762 1.00 87.12 176 PHE A CA 1
ATOM 1396 C C . PHE A 1 176 ? -9.236 -2.434 17.873 1.00 87.12 176 PHE A C 1
ATOM 1398 O O . PHE A 1 176 ? -8.998 -1.337 18.355 1.00 87.12 176 PHE A O 1
ATOM 1405 N N . SER A 1 177 ? -9.204 -2.672 16.567 1.00 90.50 177 SER A N 1
ATOM 1406 C CA . SER A 1 177 ? -8.762 -1.671 15.603 1.00 90.50 177 SER A CA 1
ATOM 1407 C C . SER A 1 177 ? -9.923 -0.834 15.076 1.00 90.50 177 SER A C 1
ATOM 1409 O O . SER A 1 177 ? -11.011 -1.340 14.789 1.00 90.50 177 SER A O 1
ATOM 1411 N N . PHE A 1 178 ? -9.656 0.448 14.895 1.00 91.94 178 PHE A N 1
ATOM 1412 C CA . PHE A 1 178 ? -10.511 1.430 14.260 1.00 91.94 178 PHE A CA 1
ATOM 1413 C C . PHE A 1 178 ? -9.900 1.899 12.948 1.00 91.94 178 PHE A C 1
ATOM 1415 O O . PHE A 1 178 ? -8.683 1.908 12.770 1.00 91.94 178 PHE A O 1
ATOM 1422 N N . HIS A 1 179 ? -10.765 2.363 12.052 1.00 94.44 179 HIS A N 1
ATOM 1423 C CA . HIS A 1 179 ? -10.371 3.090 10.854 1.00 94.44 179 HIS A CA 1
ATOM 1424 C C . HIS A 1 179 ? -11.011 4.474 10.854 1.00 94.44 179 HIS A C 1
ATOM 1426 O O . HIS A 1 179 ? -12.206 4.601 11.134 1.00 94.44 179 HIS A O 1
ATOM 1432 N N . ILE A 1 180 ? -10.231 5.506 10.529 1.00 94.19 180 ILE A N 1
ATOM 1433 C CA . ILE A 1 180 ? -10.756 6.859 10.330 1.00 94.19 180 ILE A CA 1
ATOM 1434 C C . ILE A 1 180 ? -11.215 7.000 8.875 1.00 94.19 180 ILE A C 1
ATOM 1436 O O . ILE A 1 180 ? -10.423 7.298 7.977 1.00 94.19 180 ILE A O 1
ATOM 1440 N N . ALA A 1 181 ? -12.511 6.797 8.647 1.00 92.94 181 ALA A N 1
ATOM 1441 C CA . ALA A 1 181 ? -13.140 6.956 7.340 1.00 92.94 181 ALA A CA 1
ATOM 1442 C C . ALA A 1 181 ? -13.770 8.350 7.199 1.00 92.94 181 ALA A C 1
ATOM 1444 O O . ALA A 1 181 ? -14.677 8.706 7.951 1.00 92.94 181 ALA A O 1
ATOM 1445 N N . GLY A 1 182 ? -13.316 9.132 6.221 1.00 91.25 182 GLY A N 1
ATOM 1446 C CA . GLY A 1 182 ? -13.811 10.486 5.987 1.00 91.25 182 GLY A CA 1
ATOM 1447 C C . GLY A 1 182 ? -13.006 11.241 4.934 1.00 91.25 182 GLY A C 1
ATOM 1448 O O . GLY A 1 182 ? -12.196 10.659 4.209 1.00 91.25 182 GLY A O 1
ATOM 1449 N N . GLU A 1 183 ? -13.244 12.548 4.846 1.00 92.69 183 GLU A N 1
ATOM 1450 C CA . GLU A 1 183 ? -12.442 13.437 4.007 1.00 92.69 183 GLU A CA 1
ATOM 1451 C C . GLU A 1 183 ? -11.015 13.568 4.545 1.00 92.69 183 GLU A C 1
ATOM 1453 O O . GLU A 1 183 ? -10.790 13.604 5.756 1.00 92.69 183 GLU A O 1
ATOM 1458 N N . TRP A 1 184 ? -10.051 13.698 3.631 1.00 91.00 184 TRP A N 1
ATOM 1459 C CA . TRP A 1 184 ? -8.624 13.736 3.955 1.00 91.00 184 TRP A CA 1
ATOM 1460 C C . TRP A 1 184 ? -8.271 14.775 5.026 1.00 91.00 184 TRP A C 1
ATOM 1462 O O . TRP A 1 184 ? -7.568 14.457 5.978 1.00 91.00 184 TRP A O 1
ATOM 1472 N N . SER A 1 185 ? -8.796 15.996 4.905 1.00 93.00 185 SER A N 1
ATOM 1473 C CA . SER A 1 185 ? -8.551 17.093 5.851 1.00 93.00 185 SER A CA 1
ATOM 1474 C C . SER A 1 185 ? -8.931 16.719 7.287 1.00 93.00 185 SER A C 1
ATOM 1476 O O . SER A 1 185 ? -8.160 16.960 8.215 1.00 93.00 185 SER A O 1
ATOM 1478 N N . VAL A 1 186 ? -10.093 16.087 7.462 1.00 91.88 186 VAL A N 1
ATOM 1479 C CA . VAL A 1 186 ? -10.606 15.652 8.765 1.00 91.88 186 VAL A CA 1
ATOM 1480 C C . VAL A 1 186 ? -9.818 14.451 9.277 1.00 91.88 186 VAL A C 1
ATOM 1482 O O . VAL A 1 186 ? -9.395 14.449 10.433 1.00 91.88 186 VAL A O 1
ATOM 1485 N N . CYS A 1 187 ? -9.576 13.452 8.424 1.00 93.88 187 CYS A N 1
ATOM 1486 C CA . CYS A 1 187 ? -8.822 12.257 8.797 1.00 93.88 187 CYS A CA 1
ATOM 1487 C C . CYS A 1 187 ? -7.400 12.599 9.248 1.00 93.88 187 CYS A C 1
ATOM 1489 O O . CYS A 1 187 ? -6.972 12.135 10.301 1.00 93.88 187 CYS A O 1
ATOM 1491 N N . SER A 1 188 ? -6.684 13.437 8.494 1.00 92.50 188 SER A N 1
ATOM 1492 C CA . SER A 1 188 ? -5.319 13.849 8.826 1.00 92.50 188 SER A CA 1
ATOM 1493 C C . SER A 1 188 ? -5.259 14.650 10.125 1.00 92.50 188 SER A C 1
ATOM 1495 O O . SER A 1 188 ? -4.402 14.371 10.960 1.00 92.50 188 SER A O 1
ATOM 1497 N N . ALA A 1 189 ? -6.185 15.593 10.334 1.00 92.50 189 ALA A N 1
ATOM 1498 C CA . ALA A 1 189 ? -6.243 16.369 11.573 1.00 92.50 189 ALA A CA 1
ATOM 1499 C C . ALA A 1 189 ? -6.542 15.480 12.791 1.00 92.50 189 ALA A C 1
ATOM 1501 O O . ALA A 1 189 ? -5.898 15.609 13.833 1.00 92.50 189 ALA A O 1
ATOM 1502 N N . LEU A 1 190 ? -7.482 14.537 12.654 1.00 92.31 190 LEU A N 1
ATOM 1503 C CA . LEU A 1 190 ? -7.807 13.598 13.724 1.00 92.31 190 LEU A CA 1
ATOM 1504 C C . LEU A 1 190 ? -6.643 12.645 14.012 1.00 92.31 190 LEU A C 1
ATOM 1506 O O . LEU A 1 190 ? -6.330 12.396 15.172 1.00 92.31 190 LEU A O 1
ATOM 1510 N N . TYR A 1 191 ? -5.976 12.146 12.973 1.00 93.75 191 TYR A N 1
ATOM 1511 C CA . TYR A 1 191 ? -4.797 11.296 13.103 1.00 93.75 191 TYR A CA 1
ATOM 1512 C C . TYR A 1 191 ? -3.650 12.018 13.831 1.00 93.75 191 TYR A C 1
ATOM 1514 O O . TYR A 1 191 ? -3.036 11.462 14.743 1.00 93.75 191 TYR A O 1
ATOM 1522 N N . GLU A 1 192 ? -3.376 13.278 13.483 1.00 93.06 192 GLU A N 1
ATOM 1523 C CA . GLU A 1 192 ? -2.375 14.103 14.171 1.00 93.06 192 GLU A CA 1
ATOM 1524 C C . GLU A 1 192 ? -2.744 14.306 15.650 1.00 93.06 192 GLU A C 1
ATOM 1526 O O . GLU A 1 192 ? -1.906 14.128 16.540 1.00 93.06 192 GLU A O 1
ATOM 1531 N N . ALA A 1 193 ? -4.011 14.629 15.927 1.00 91.25 193 ALA A N 1
ATOM 1532 C CA . ALA A 1 193 ? -4.499 14.825 17.287 1.00 91.25 193 ALA A CA 1
ATOM 1533 C C . ALA A 1 193 ? -4.379 13.541 18.124 1.00 91.25 193 ALA A C 1
ATOM 1535 O O . ALA A 1 193 ? -3.890 13.588 19.255 1.00 91.25 193 ALA A O 1
ATOM 1536 N N . LEU A 1 194 ? -4.755 12.392 17.555 1.00 91.56 194 LEU A N 1
ATOM 1537 C CA . LEU A 1 194 ? -4.644 11.088 18.208 1.00 91.56 194 LEU A CA 1
ATOM 1538 C C . LEU A 1 194 ? -3.186 10.667 18.445 1.00 91.56 194 LEU A C 1
ATOM 1540 O O . LEU A 1 194 ? -2.896 10.031 19.454 1.00 91.56 194 LEU A O 1
ATOM 1544 N N . SER A 1 195 ? -2.264 11.025 17.549 1.00 90.94 195 SER A N 1
ATOM 1545 C CA . SER A 1 195 ? -0.858 10.612 17.659 1.00 90.94 195 SER A CA 1
ATOM 1546 C C . SER A 1 195 ? -0.021 11.483 18.587 1.00 90.94 195 SER A C 1
ATOM 1548 O O . SER A 1 195 ? 0.911 10.979 19.210 1.00 90.94 195 SER A O 1
ATOM 1550 N N . THR A 1 196 ? -0.338 12.774 18.707 1.00 89.88 196 THR A N 1
ATOM 1551 C CA . THR A 1 196 ? 0.535 13.729 19.415 1.00 89.88 196 THR A CA 1
ATOM 1552 C C . THR A 1 196 ? -0.124 14.448 20.589 1.00 89.88 196 THR A C 1
ATOM 1554 O O . THR A 1 196 ? 0.583 14.923 21.477 1.00 89.88 196 THR A O 1
ATOM 1557 N N . ARG A 1 197 ? -1.462 14.538 20.631 1.00 88.56 197 ARG A N 1
ATOM 1558 C CA . ARG A 1 197 ? -2.185 15.421 21.569 1.00 88.56 197 ARG A CA 1
ATOM 1559 C C . ARG A 1 197 ? -3.015 14.680 22.620 1.00 88.56 197 ARG A C 1
ATOM 1561 O O . ARG A 1 197 ? -3.645 15.326 23.458 1.00 88.56 197 ARG A O 1
ATOM 1568 N N . VAL A 1 198 ? -3.012 13.345 22.627 1.00 90.06 198 VAL A N 1
ATOM 1569 C CA . VAL A 1 198 ? -3.791 12.550 23.592 1.00 90.06 198 VAL A CA 1
ATOM 1570 C C . VAL A 1 198 ? -3.184 12.655 24.989 1.00 90.06 198 VAL A C 1
ATOM 1572 O O . VAL A 1 198 ? -2.158 12.052 25.296 1.00 90.06 198 VAL A O 1
ATOM 1575 N N . LYS A 1 199 ? -3.859 13.407 25.863 1.00 88.88 199 LYS A N 1
ATOM 1576 C CA . LYS A 1 199 ? -3.474 13.583 27.275 1.00 88.88 199 LYS A CA 1
ATOM 1577 C C . LYS A 1 199 ? -3.999 12.471 28.179 1.00 88.88 199 LYS A C 1
ATOM 1579 O O . LYS A 1 199 ? -3.352 12.105 29.154 1.00 88.88 199 LYS A O 1
ATOM 1584 N N . SER A 1 200 ? -5.189 11.956 27.882 1.00 90.00 200 SER A N 1
ATOM 1585 C CA . SER A 1 200 ? -5.830 10.899 28.661 1.00 90.00 200 SER A CA 1
ATOM 1586 C C . SER A 1 200 ? -6.786 10.101 27.792 1.00 90.00 200 SER A C 1
ATOM 1588 O O . SER A 1 200 ? -7.539 10.689 27.018 1.00 90.00 200 SER A O 1
ATOM 1590 N N . LEU A 1 201 ? -6.813 8.787 27.987 1.00 91.88 201 LEU A N 1
ATOM 1591 C CA . LEU A 1 201 ? -7.780 7.889 27.373 1.00 91.88 201 LEU A CA 1
ATOM 1592 C C . LEU A 1 201 ? -8.626 7.258 28.477 1.00 91.88 201 LEU A C 1
ATOM 1594 O O . LEU A 1 201 ? -8.115 6.889 29.534 1.00 91.88 201 LEU A O 1
ATOM 1598 N N . SER A 1 202 ? -9.932 7.139 28.262 1.00 91.56 202 SER A N 1
ATOM 1599 C CA . SER A 1 202 ? -10.785 6.448 29.222 1.00 91.56 202 SER A CA 1
ATOM 1600 C C . SER A 1 202 ? -11.989 5.801 28.578 1.00 91.56 202 SER A C 1
ATOM 1602 O O . SER A 1 202 ? -12.625 6.404 27.717 1.00 91.56 202 SER A O 1
ATOM 1604 N N . ILE A 1 203 ? -12.337 4.624 29.076 1.00 89.50 203 ILE A N 1
ATOM 1605 C CA . ILE A 1 203 ? -13.535 3.885 28.702 1.00 89.50 203 ILE A CA 1
ATOM 1606 C C . ILE A 1 203 ? -14.552 4.064 29.825 1.00 89.50 203 ILE A C 1
ATOM 1608 O O . ILE A 1 203 ? -14.210 3.942 31.004 1.00 89.50 203 ILE A O 1
ATOM 1612 N N . LYS A 1 204 ? -15.793 4.382 29.456 1.00 90.06 204 LYS A N 1
ATOM 1613 C CA . LYS A 1 204 ? -16.919 4.487 30.384 1.00 90.06 204 LYS A CA 1
ATOM 1614 C C . LYS A 1 204 ? -18.002 3.495 29.997 1.00 90.06 204 LYS A C 1
ATOM 1616 O O . LYS A 1 204 ? -18.328 3.391 28.816 1.00 90.06 204 LYS A O 1
ATOM 1621 N N . ASP A 1 205 ? -18.558 2.802 30.982 1.00 86.00 205 ASP A N 1
ATOM 1622 C CA . ASP A 1 205 ? -19.742 1.966 30.786 1.00 86.00 205 ASP A CA 1
ATOM 1623 C C . ASP A 1 205 ? -21.047 2.764 30.995 1.00 86.00 205 ASP A C 1
ATOM 1625 O O . ASP A 1 205 ? -21.042 3.960 31.304 1.00 86.00 205 ASP A O 1
ATOM 1629 N N . ASN A 1 206 ? -22.190 2.091 30.839 1.00 83.69 206 ASN A N 1
ATOM 1630 C CA . ASN A 1 206 ? -23.509 2.696 31.056 1.00 83.69 206 ASN A CA 1
ATOM 1631 C C . ASN A 1 206 ? -23.799 3.021 32.535 1.00 83.69 206 ASN A C 1
ATOM 1633 O O . ASN A 1 206 ? -24.721 3.783 32.818 1.00 83.69 206 ASN A O 1
ATOM 1637 N N . HIS A 1 207 ? -23.031 2.454 33.468 1.00 83.81 207 HIS A N 1
ATOM 1638 C CA . HIS A 1 207 ? -23.126 2.704 34.907 1.00 83.81 207 HIS A CA 1
ATOM 1639 C C . HIS A 1 207 ? -22.166 3.807 35.372 1.00 83.81 207 HIS A C 1
ATOM 1641 O O . HIS A 1 207 ? -22.065 4.073 36.568 1.00 83.81 207 HIS A O 1
ATOM 1647 N N . ASN A 1 208 ? -21.512 4.493 34.427 1.00 82.94 208 ASN A N 1
ATOM 1648 C CA . ASN A 1 208 ? -20.551 5.562 34.671 1.00 82.94 208 ASN A CA 1
ATOM 1649 C C . ASN A 1 208 ? -19.261 5.090 35.373 1.00 82.94 208 ASN A C 1
ATOM 1651 O O . ASN A 1 208 ? -18.487 5.918 35.863 1.00 82.94 208 ASN A O 1
ATOM 1655 N N . ASN A 1 209 ? -18.994 3.780 35.383 1.00 85.38 209 ASN A N 1
ATOM 1656 C CA . ASN A 1 209 ? -17.700 3.246 35.786 1.00 85.38 209 ASN A CA 1
ATOM 1657 C C . ASN A 1 209 ? -16.670 3.641 34.732 1.00 85.38 209 ASN A C 1
ATOM 1659 O O . ASN A 1 209 ? -16.900 3.485 33.531 1.00 85.38 209 ASN A O 1
ATOM 1663 N N . LYS A 1 210 ? -15.532 4.169 35.184 1.00 89.12 210 LYS A N 1
ATOM 1664 C CA . LYS A 1 210 ? -14.485 4.703 34.315 1.00 89.12 210 LYS A CA 1
ATOM 1665 C C . LYS A 1 210 ? -13.204 3.903 34.489 1.00 89.12 210 LYS A C 1
ATOM 1667 O O . LYS A 1 210 ? -12.654 3.847 35.586 1.00 89.12 210 LYS A O 1
ATOM 1672 N N . ILE A 1 211 ? -12.697 3.361 33.390 1.00 88.06 211 ILE A N 1
ATOM 1673 C CA . ILE A 1 211 ? -11.356 2.784 33.311 1.00 88.06 211 ILE A CA 1
ATOM 1674 C C . ILE A 1 211 ? -10.487 3.781 32.553 1.00 88.06 211 ILE A C 1
ATOM 1676 O O . ILE A 1 211 ? -10.813 4.159 31.429 1.00 88.06 211 ILE A O 1
ATOM 1680 N N . ASN A 1 212 ? -9.397 4.233 33.169 1.00 90.44 212 ASN A N 1
ATOM 1681 C CA . ASN A 1 212 ? -8.416 5.076 32.492 1.00 90.44 212 ASN A CA 1
ATOM 1682 C C . ASN A 1 212 ? -7.358 4.188 31.836 1.00 90.44 212 ASN A C 1
ATOM 1684 O O . ASN A 1 212 ? -6.851 3.257 32.460 1.00 90.44 212 ASN A O 1
ATOM 1688 N N . LEU A 1 213 ? -7.020 4.504 30.593 1.00 88.06 213 LEU A N 1
ATOM 1689 C CA . LEU A 1 213 ? -5.953 3.872 29.834 1.00 88.06 213 LEU A CA 1
ATOM 1690 C C . LEU A 1 213 ? -4.821 4.880 29.627 1.00 88.06 213 LEU A C 1
ATOM 1692 O O . LEU A 1 213 ? -5.038 6.095 29.603 1.00 88.06 213 LEU A O 1
ATOM 1696 N N . ASN A 1 214 ? -3.604 4.366 29.476 1.00 87.19 214 ASN A N 1
ATOM 1697 C CA . ASN A 1 214 ? -2.470 5.184 29.066 1.00 87.19 214 ASN A CA 1
ATOM 1698 C C . ASN A 1 214 ? -2.664 5.616 27.600 1.00 87.19 214 ASN A C 1
ATOM 1700 O O . ASN A 1 214 ? -3.221 4.858 26.808 1.00 87.19 214 ASN A O 1
ATOM 1704 N N . SER A 1 215 ? -2.189 6.802 27.220 1.00 82.69 215 SER A N 1
ATOM 1705 C CA . SER A 1 215 ? -2.133 7.220 25.814 1.00 82.69 215 SER A CA 1
ATOM 1706 C C . SER A 1 215 ? -1.291 6.264 24.962 1.00 82.69 215 SER A C 1
ATOM 1708 O O . SER A 1 215 ? -1.590 6.081 23.788 1.00 82.69 215 SER A O 1
ATOM 1710 N N . SER A 1 216 ? -0.324 5.563 25.567 1.00 84.12 216 SER A N 1
ATOM 1711 C CA . SER A 1 216 ? 0.438 4.486 24.919 1.00 84.12 216 SER A CA 1
ATOM 1712 C C . SER A 1 216 ? -0.397 3.261 24.523 1.00 84.12 216 SER A C 1
ATOM 1714 O O . SER A 1 216 ? 0.146 2.333 23.933 1.00 84.12 216 SER A O 1
ATOM 1716 N N . ALA A 1 217 ? -1.679 3.205 24.901 1.00 87.19 217 ALA A N 1
ATOM 1717 C CA . ALA A 1 217 ? -2.592 2.159 24.456 1.00 87.19 217 ALA A CA 1
ATOM 1718 C C . ALA A 1 217 ? -3.013 2.331 22.990 1.00 87.19 217 ALA A C 1
ATOM 1720 O O . ALA A 1 217 ? -3.462 1.355 22.407 1.00 87.19 217 ALA A O 1
ATOM 1721 N N . ILE A 1 218 ? -2.859 3.532 22.411 1.00 91.38 218 ILE A N 1
ATOM 1722 C CA . ILE A 1 218 ? -3.163 3.787 21.000 1.00 91.38 218 ILE A CA 1
ATOM 1723 C C . ILE A 1 218 ? -1.952 3.400 20.155 1.00 91.38 218 ILE A C 1
ATOM 1725 O O . ILE A 1 218 ? -0.874 3.984 20.306 1.00 91.38 218 ILE A O 1
ATOM 1729 N N . ARG A 1 219 ? -2.129 2.452 19.232 1.00 91.94 219 ARG A N 1
ATOM 1730 C CA . ARG A 1 219 ? -1.079 2.039 18.291 1.00 91.94 219 ARG A CA 1
ATOM 1731 C C . ARG A 1 219 ? -1.537 2.221 16.853 1.00 91.94 219 ARG A C 1
ATOM 1733 O O . ARG A 1 219 ? -2.491 1.594 16.413 1.00 91.94 219 ARG A O 1
ATOM 1740 N N . PHE A 1 220 ? -0.812 3.023 16.084 1.00 93.31 220 PHE A N 1
ATOM 1741 C CA . PHE A 1 220 ? -1.069 3.158 14.651 1.00 93.31 220 PHE A CA 1
ATOM 1742 C C . PHE A 1 220 ? -0.573 1.939 13.876 1.00 93.31 220 PHE A C 1
ATOM 1744 O O . PHE A 1 220 ? 0.470 1.365 14.198 1.00 93.31 220 PHE A O 1
ATOM 1751 N N . GLN A 1 221 ? -1.338 1.557 12.857 1.00 93.06 221 GLN A N 1
ATOM 1752 C CA . GLN A 1 221 ? -1.106 0.368 12.041 1.00 93.06 221 GLN A CA 1
ATOM 1753 C C . GLN A 1 221 ? -0.735 0.751 10.602 1.00 93.06 221 GLN A C 1
ATOM 1755 O O . GLN A 1 221 ? -1.053 1.838 10.119 1.00 93.06 221 GLN A O 1
ATOM 1760 N N . GLY A 1 222 ? -0.077 -0.170 9.903 1.00 91.50 222 GLY A N 1
ATOM 1761 C CA . GLY A 1 222 ? 0.329 -0.043 8.504 1.00 91.50 222 GLY A CA 1
ATOM 1762 C C . GLY A 1 222 ? 1.826 0.179 8.287 1.00 91.50 222 GLY A C 1
ATOM 1763 O O . GLY A 1 222 ? 2.234 0.294 7.134 1.00 91.50 222 GLY A O 1
ATOM 1764 N N . PHE A 1 223 ? 2.632 0.219 9.350 1.00 91.31 223 PHE A N 1
ATOM 1765 C CA . PHE A 1 223 ? 4.060 0.561 9.292 1.00 91.31 223 PHE A CA 1
ATOM 1766 C C . PHE A 1 223 ? 4.992 -0.640 9.482 1.00 91.31 223 PHE A C 1
ATOM 1768 O O . PHE A 1 223 ? 6.165 -0.553 9.123 1.00 91.31 223 PHE A O 1
ATOM 1775 N N . GLN A 1 224 ? 4.499 -1.735 10.063 1.00 90.31 224 GLN A N 1
ATOM 1776 C CA . GLN A 1 224 ? 5.306 -2.929 10.314 1.00 90.31 224 GLN A CA 1
ATOM 1777 C C . GLN A 1 224 ? 5.445 -3.802 9.057 1.00 90.31 224 GLN A C 1
ATOM 1779 O O . GLN A 1 224 ? 4.634 -3.725 8.133 1.00 90.31 224 GLN A O 1
ATOM 1784 N N . GLU A 1 225 ? 6.467 -4.661 9.019 1.00 86.19 225 GLU A N 1
ATOM 1785 C CA . GLU A 1 225 ? 6.736 -5.543 7.870 1.00 86.19 225 GLU A CA 1
ATOM 1786 C C . GLU A 1 225 ? 5.592 -6.532 7.598 1.00 86.19 225 GLU A C 1
ATOM 1788 O O . GLU A 1 225 ? 5.231 -6.792 6.447 1.00 86.19 225 GLU A O 1
ATOM 1793 N N . ASP A 1 226 ? 4.972 -7.054 8.655 1.00 88.06 226 ASP A N 1
ATOM 1794 C CA . ASP A 1 226 ? 3.803 -7.925 8.570 1.00 88.06 226 ASP A CA 1
ATOM 1795 C C . ASP A 1 226 ? 2.530 -7.164 8.169 1.00 88.06 226 ASP A C 1
ATOM 1797 O O . ASP A 1 226 ? 1.585 -7.776 7.669 1.00 88.06 226 ASP A O 1
ATOM 1801 N N . GLU A 1 227 ? 2.534 -5.836 8.275 1.00 91.25 227 GLU A N 1
ATOM 1802 C CA . GLU A 1 227 ? 1.432 -4.964 7.886 1.00 91.25 227 GLU A CA 1
ATOM 1803 C C . GLU A 1 227 ? 1.532 -4.485 6.422 1.00 91.25 227 GLU A C 1
ATOM 1805 O O . GLU A 1 227 ? 0.624 -3.800 5.944 1.00 91.25 227 GLU A O 1
ATOM 1810 N N . ILE A 1 228 ? 2.577 -4.851 5.669 1.00 90.69 228 ILE A N 1
ATOM 1811 C CA . ILE A 1 228 ? 2.738 -4.485 4.251 1.00 90.69 228 ILE A CA 1
ATOM 1812 C C . ILE A 1 228 ? 1.663 -5.163 3.374 1.00 90.69 228 ILE A C 1
ATOM 1814 O O . ILE A 1 228 ? 1.430 -6.373 3.441 1.00 90.69 228 ILE A O 1
ATOM 1818 N N . ALA A 1 229 ? 1.009 -4.362 2.531 1.00 90.44 229 ALA A N 1
ATOM 1819 C CA . ALA A 1 229 ? -0.056 -4.737 1.599 1.00 90.44 229 ALA A CA 1
ATOM 1820 C C . ALA A 1 229 ? 0.464 -5.140 0.223 1.00 90.44 229 ALA A C 1
ATOM 1822 O O . ALA A 1 229 ? -0.049 -6.090 -0.380 1.00 90.44 229 ALA A O 1
ATOM 1823 N N . LEU A 1 230 ? 1.474 -4.428 -0.271 1.00 89.69 230 LEU A N 1
ATOM 1824 C CA . LEU A 1 230 ? 2.064 -4.701 -1.568 1.00 89.69 230 LEU A CA 1
ATOM 1825 C C . LEU A 1 230 ? 2.848 -6.021 -1.544 1.00 89.69 230 LEU A C 1
ATOM 1827 O O . LEU A 1 230 ? 3.555 -6.309 -0.571 1.00 89.69 230 LEU A O 1
ATOM 1831 N N . PRO A 1 231 ? 2.760 -6.838 -2.610 1.00 86.06 231 PRO A N 1
ATOM 1832 C CA . PRO A 1 231 ? 3.629 -7.996 -2.774 1.00 86.06 231 PRO A CA 1
ATOM 1833 C C . PRO A 1 231 ? 5.100 -7.591 -2.637 1.00 86.06 231 PRO A C 1
ATOM 1835 O O . PRO A 1 231 ? 5.529 -6.614 -3.239 1.00 86.06 231 PRO A O 1
ATOM 1838 N N . GLN A 1 232 ? 5.864 -8.330 -1.834 1.00 84.56 232 GLN A N 1
ATOM 1839 C CA . GLN A 1 232 ? 7.295 -8.082 -1.674 1.00 84.56 232 GLN A CA 1
ATOM 1840 C C . GLN A 1 232 ? 8.078 -8.968 -2.632 1.00 84.56 232 GLN A C 1
ATOM 1842 O O . GLN A 1 232 ? 7.864 -10.183 -2.686 1.00 84.56 232 GLN A O 1
ATOM 1847 N N . ALA A 1 233 ? 8.988 -8.362 -3.386 1.00 82.62 233 ALA A N 1
ATOM 1848 C CA . ALA A 1 233 ? 9.945 -9.117 -4.173 1.00 82.62 233 ALA A CA 1
ATOM 1849 C C . ALA A 1 233 ? 11.033 -9.708 -3.256 1.00 82.62 233 ALA A C 1
ATOM 1851 O O . ALA A 1 233 ? 11.416 -9.082 -2.266 1.00 82.62 233 ALA A O 1
ATOM 1852 N N . PRO A 1 234 ? 11.579 -10.895 -3.564 1.00 79.62 234 PRO A N 1
ATOM 1853 C CA . PRO A 1 234 ? 12.708 -11.432 -2.813 1.00 79.62 234 PRO A CA 1
ATOM 1854 C C . PRO A 1 234 ? 13.878 -10.436 -2.781 1.00 79.62 234 PRO A C 1
ATOM 1856 O O . PRO A 1 234 ? 14.285 -9.929 -3.823 1.00 79.62 234 PRO A O 1
ATOM 1859 N N . GLY A 1 235 ? 14.409 -10.148 -1.590 1.00 77.75 235 GLY A N 1
ATOM 1860 C CA . GLY A 1 235 ? 15.524 -9.210 -1.414 1.00 77.75 235 GLY A CA 1
ATOM 1861 C C . GLY A 1 235 ? 15.153 -7.723 -1.493 1.00 77.75 235 GLY A C 1
ATOM 1862 O O . GLY A 1 235 ? 16.048 -6.884 -1.428 1.00 77.75 235 GLY A O 1
ATOM 1863 N N . SER A 1 236 ? 13.866 -7.367 -1.606 1.00 83.25 236 SER A N 1
ATOM 1864 C CA . SER A 1 236 ? 13.445 -5.965 -1.570 1.00 83.25 236 SER A CA 1
ATOM 1865 C C . SER A 1 236 ? 13.590 -5.357 -0.179 1.00 83.25 236 SER A C 1
ATOM 1867 O O . SER A 1 236 ? 13.201 -5.968 0.816 1.00 83.25 236 SER A O 1
ATOM 1869 N N . HIS A 1 237 ? 14.051 -4.109 -0.115 1.00 85.69 237 HIS A N 1
ATOM 1870 C CA . HIS A 1 237 ? 14.051 -3.352 1.130 1.00 85.69 237 HIS A CA 1
ATOM 1871 C C . HIS A 1 237 ? 12.616 -2.901 1.498 1.00 85.69 237 HIS A C 1
ATOM 1873 O O . HIS A 1 237 ? 11.990 -2.209 0.686 1.00 85.69 237 HIS A O 1
ATOM 1879 N N . PRO A 1 238 ? 12.104 -3.190 2.714 1.00 81.94 238 PRO A N 1
ATOM 1880 C CA . PRO A 1 238 ? 10.722 -2.879 3.115 1.00 81.94 238 PRO A CA 1
ATOM 1881 C C . PRO A 1 238 ? 10.331 -1.402 2.965 1.00 81.94 238 PRO A C 1
ATOM 1883 O O . PRO A 1 238 ? 9.203 -1.080 2.593 1.00 81.94 238 PRO A O 1
ATOM 1886 N N . ALA A 1 239 ? 11.284 -0.490 3.192 1.00 88.31 239 ALA A N 1
ATOM 1887 C CA . ALA A 1 239 ? 11.059 0.953 3.070 1.00 88.31 239 ALA A CA 1
ATOM 1888 C C . ALA A 1 239 ? 10.541 1.398 1.688 1.00 88.31 239 ALA A C 1
ATOM 1890 O O . ALA A 1 239 ? 9.774 2.356 1.619 1.00 88.31 239 ALA A O 1
ATOM 1891 N N . TYR A 1 240 ? 10.919 0.720 0.594 1.00 89.12 240 TYR A N 1
ATOM 1892 C CA . TYR A 1 240 ? 10.419 1.082 -0.738 1.00 89.12 240 TYR A CA 1
ATOM 1893 C C . TYR A 1 240 ? 8.928 0.793 -0.879 1.00 89.12 240 TYR A C 1
ATOM 1895 O O . TYR A 1 240 ? 8.184 1.623 -1.396 1.00 89.12 240 TYR A O 1
ATOM 1903 N N . SER A 1 241 ? 8.489 -0.348 -0.359 1.00 88.62 241 SER A N 1
ATOM 1904 C CA . SER A 1 241 ? 7.086 -0.750 -0.368 1.00 88.62 241 SER A CA 1
ATOM 1905 C C . SER A 1 241 ? 6.246 0.156 0.527 1.00 88.62 241 SER A C 1
ATOM 1907 O O . SER A 1 241 ? 5.176 0.594 0.118 1.00 88.62 241 SER A O 1
ATOM 1909 N N . LEU A 1 242 ? 6.769 0.521 1.703 1.00 90.50 242 LEU A N 1
ATOM 1910 C CA . LEU A 1 242 ? 6.116 1.478 2.596 1.00 90.50 242 LEU A CA 1
ATOM 1911 C C . LEU A 1 242 ? 5.927 2.845 1.921 1.00 90.50 242 LEU A C 1
ATOM 1913 O O . LEU A 1 242 ? 4.846 3.426 1.988 1.00 90.50 242 LEU A O 1
ATOM 1917 N N . LEU A 1 243 ? 6.957 3.343 1.227 1.00 91.25 243 LEU A N 1
ATOM 1918 C CA . LEU A 1 243 ? 6.883 4.604 0.489 1.00 91.25 243 LEU A CA 1
ATOM 1919 C C . LEU A 1 243 ? 5.840 4.525 -0.632 1.00 91.25 243 LEU A C 1
ATOM 1921 O O . LEU A 1 243 ? 5.015 5.426 -0.769 1.00 91.25 243 LEU A O 1
ATOM 1925 N N . GLN A 1 244 ? 5.836 3.440 -1.409 1.00 91.56 244 GLN A N 1
ATOM 1926 C CA . GLN A 1 244 ? 4.840 3.238 -2.460 1.00 91.56 244 GLN A CA 1
ATOM 1927 C C . GLN A 1 244 ? 3.418 3.208 -1.908 1.00 91.56 244 GLN A C 1
ATOM 1929 O O . GLN A 1 244 ? 2.537 3.858 -2.463 1.00 91.56 244 GLN A O 1
ATOM 1934 N N . GLU A 1 245 ? 3.178 2.493 -0.813 1.00 92.38 245 GLU A N 1
ATOM 1935 C CA . GLU A 1 245 ? 1.866 2.438 -0.167 1.00 92.38 245 GLU A CA 1
ATOM 1936 C C . GLU A 1 245 ? 1.424 3.797 0.353 1.00 92.38 245 GLU A C 1
ATOM 1938 O O . GLU A 1 245 ? 0.273 4.177 0.155 1.00 92.38 245 GLU A O 1
ATOM 1943 N N . TYR A 1 246 ? 2.339 4.545 0.970 1.00 92.44 246 TYR A N 1
ATOM 1944 C CA . TYR A 1 246 ? 2.049 5.874 1.494 1.00 92.44 246 TYR A CA 1
ATOM 1945 C C . TYR A 1 246 ? 1.553 6.825 0.405 1.00 92.44 246 TYR A C 1
ATOM 1947 O O . TYR A 1 246 ? 0.583 7.550 0.614 1.00 92.44 246 TYR A O 1
ATOM 1955 N N . PHE A 1 247 ? 2.168 6.795 -0.779 1.00 92.44 247 PHE A N 1
ATOM 1956 C CA . PHE A 1 247 ? 1.760 7.664 -1.883 1.00 92.44 247 PHE A CA 1
ATOM 1957 C C . PHE A 1 247 ? 0.602 7.110 -2.721 1.00 92.44 247 PHE A C 1
ATOM 1959 O O . PHE A 1 247 ? -0.153 7.895 -3.289 1.00 92.44 247 PHE A O 1
ATOM 1966 N N . SER A 1 248 ? 0.444 5.788 -2.817 1.00 93.31 248 SER A N 1
ATOM 1967 C CA . SER A 1 248 ? -0.596 5.173 -3.657 1.00 93.31 248 SER A CA 1
ATOM 1968 C C . SER A 1 248 ? -1.923 4.944 -2.938 1.00 93.31 248 SER A C 1
ATOM 1970 O O . SER A 1 248 ? -2.977 5.064 -3.560 1.00 93.31 248 SER A O 1
ATOM 1972 N N . PHE A 1 249 ? -1.894 4.626 -1.642 1.00 94.38 249 PHE A N 1
ATOM 1973 C CA . PHE A 1 249 ? -3.086 4.322 -0.857 1.00 94.38 249 PHE A CA 1
ATOM 1974 C C . PHE A 1 249 ? -2.936 4.775 0.605 1.00 94.38 249 PHE A C 1
ATOM 1976 O O . PHE A 1 249 ? -2.888 3.954 1.530 1.00 94.38 249 PHE A O 1
ATOM 1983 N N . PRO A 1 250 ? -2.889 6.097 0.848 1.00 93.25 250 PRO A N 1
ATOM 1984 C CA . PRO A 1 250 ? -2.625 6.637 2.176 1.00 93.25 250 PRO A CA 1
ATOM 1985 C C . PRO A 1 250 ? -3.718 6.300 3.203 1.00 93.25 250 PRO A C 1
ATOM 1987 O O . PRO A 1 250 ? -3.456 6.293 4.403 1.00 93.25 250 PRO A O 1
ATOM 1990 N N . GLN A 1 251 ? -4.937 5.962 2.763 1.00 93.62 251 GLN A N 1
ATOM 1991 C CA . GLN A 1 251 ? -6.047 5.589 3.647 1.00 93.62 251 GLN A CA 1
ATOM 1992 C C . GLN A 1 251 ? -5.735 4.359 4.514 1.00 93.62 251 GLN A C 1
ATOM 1994 O O . GLN A 1 251 ? -6.337 4.203 5.578 1.00 93.62 251 GLN A O 1
ATOM 1999 N N . LYS A 1 252 ? -4.786 3.509 4.093 1.00 94.31 252 LYS A N 1
ATOM 2000 C CA . LYS A 1 252 ? -4.258 2.390 4.888 1.00 94.31 252 LYS A CA 1
ATOM 2001 C C . LYS A 1 252 ? -3.630 2.846 6.207 1.00 94.31 252 LYS A C 1
ATOM 2003 O O . LYS A 1 252 ? -3.685 2.112 7.183 1.00 94.31 252 LYS A O 1
ATOM 2008 N N . PHE A 1 253 ? -3.049 4.039 6.260 1.00 94.50 253 PHE A N 1
ATOM 2009 C CA . PHE A 1 253 ? -2.365 4.525 7.460 1.00 94.50 253 PHE A CA 1
ATOM 2010 C C . PHE A 1 253 ? -3.321 5.159 8.470 1.00 94.50 253 PHE A C 1
ATOM 2012 O O . PHE A 1 253 ? -2.891 5.556 9.539 1.00 94.50 253 PHE A O 1
ATOM 2019 N N . PHE A 1 254 ? -4.624 5.226 8.181 1.00 95.75 254 PHE A N 1
ATOM 2020 C CA . PHE A 1 254 ? -5.638 5.718 9.119 1.00 95.75 254 PHE A CA 1
ATOM 2021 C C . PHE A 1 254 ? -6.233 4.627 10.018 1.00 95.75 254 PHE A C 1
ATOM 2023 O O . PHE A 1 254 ? -7.299 4.824 10.607 1.00 95.75 254 PHE A O 1
ATOM 2030 N N . PHE A 1 255 ? -5.561 3.480 10.122 1.00 95.00 255 PHE A N 1
ATOM 2031 C CA . PHE A 1 255 ? -5.887 2.455 11.105 1.00 95.00 255 PHE A CA 1
ATOM 2032 C C . PHE A 1 255 ? -5.121 2.680 12.410 1.00 95.00 255 PHE A C 1
ATOM 2034 O O . PHE A 1 255 ? -3.924 2.976 12.410 1.00 95.00 255 PHE A O 1
ATOM 2041 N N . PHE A 1 256 ? -5.819 2.509 13.528 1.00 93.50 256 PHE A N 1
ATOM 2042 C CA . PHE A 1 256 ? -5.233 2.519 14.863 1.00 93.50 256 PHE A CA 1
ATOM 2043 C C . PHE A 1 256 ? -5.922 1.484 15.752 1.00 93.50 256 PHE A C 1
ATOM 2045 O O . PHE A 1 256 ? -7.087 1.163 15.544 1.00 93.50 256 PHE A O 1
ATOM 2052 N N . GLU A 1 257 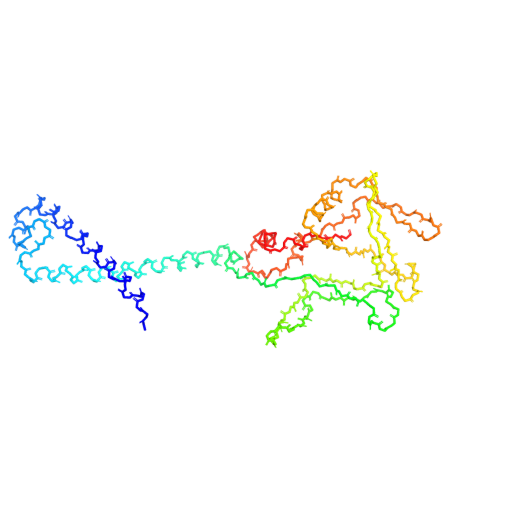? -5.189 0.946 16.714 1.00 90.56 257 GLU A N 1
ATOM 2053 C CA . GLU A 1 257 ? -5.608 -0.045 17.711 1.00 90.56 257 GLU A CA 1
ATOM 2054 C C . GLU A 1 257 ? -5.705 0.583 19.100 1.00 90.56 257 GLU A C 1
ATOM 2056 O O . GLU A 1 257 ? -4.865 1.470 19.383 1.00 90.56 257 GLU A O 1
#

Mean predicted aligned error: 9.53 Å

pLDDT: mean 87.32, std 8.19, range [46.38, 96.31]

Solvent-accessible surface area (backbone atoms only — not comparable to full-atom values): 15425 Å² total; per-residue (Å²): 135,62,74,68,61,58,56,51,53,50,54,36,24,52,52,37,40,53,47,52,22,56,48,49,29,55,47,29,73,76,38,51,83,60,24,61,76,56,44,51,54,74,56,50,38,79,41,69,68,58,35,52,48,50,51,51,49,16,46,54,50,20,51,54,50,52,51,51,65,60,50,51,56,55,54,56,52,51,53,38,50,70,77,43,35,54,80,71,52,84,83,74,94,82,83,89,80,88,82,74,57,84,85,55,89,72,87,54,37,76,40,49,78,42,56,51,59,44,80,43,78,50,66,48,98,88,66,50,83,44,78,48,56,42,54,47,72,44,66,48,50,42,64,42,82,75,47,78,47,72,49,99,85,72,49,78,45,74,44,72,43,62,44,92,87,47,57,76,88,66,40,69,71,93,75,64,77,48,69,64,81,71,57,65,73,59,38,52,52,50,50,50,41,67,74,74,63,57,84,71,38,70,52,68,54,96,84,70,52,73,49,78,46,61,51,84,64,60,43,79,41,58,82,51,84,77,46,49,72,70,86,79,47,91,92,49,64,67,67,58,50,52,52,49,41,54,75,75,49,50,74,58,58,39,26,35,53

Sequence (257 aa):
MSKTNDLDLLDYYTRELDFLRKDGKNFAQRFPKVASRLDLRDSESLDPHTERLIESVAFLSARVRRDIDREYSEIASGLLGNLCPSLVQPIPSTTIVQISSKDLQGKVTTGIKIPRHTLLSTKTTAGDDCKFRTVWDSKIMGLDVVEGKINDEENLFLKIRTQQKTDLSELILNSFSFHIAGEWSVCSALYEALSTRVKSLSIKDNHNNKINLNSSAIRFQGFQEDEIALPQAPGSHPAYSLLQEYFSFPQKFFFFE

Foldseek 3Di:
DDPVVVVLLVVQLVVLLQVLQCVLQVVCVVCVPVNVVQCNDNRARPDPVSRVVSSVVSSVVSVVVVVCVVCVVVVVLVVCCVPAVLVNDDDDDDDDDDDACPPPPDAQQAFDKDAWFCWDWDADPVGDIDIDGHLHTATHFQKDFPDWDADPVRDIDTDMDGPPPDDPVSHPDPDHKDADDDDPVVLVVVVCCLVPPDPWDWDADPVRDIDTDDSVNKAWACPDPSNQDDDDDVPHDVVSSSVCCCVPPVSSRRMID

Nearest PDB structures (foldseek):
  6n38-assembly1_I  TM=7.599E-01  e=1.144E-06  Escherichia coli 042
  6n38-assembly1_H  TM=7.387E-01  e=9.587E-07  Escherichia coli 042
  5hk5-assembly2_E  TM=1.410E-01  e=9.910E+00  Mus musculus

Radius of gyration: 33.82 Å; Cα contacts (8 Å, |Δi|>4): 281; chains: 1; bounding box: 72×39×94 Å